Protein AF-A0AAV6GR29-F1 (afdb_monomer_lite)

pLDDT: mean 87.15, std 10.13, range [44.59, 98.06]

Radius of gyration: 22.15 Å; chains: 1; bounding box: 58×31×65 Å

Sequence (254 aa):
MHVLSCRLADCELTSTGCQTLALVLQSDNSHLKNLDLSNNDLTDSGVKELCAALGHRSCKLELLRLSGCLISQRGCDFIVSALTSNPDSLLTELDLSYTHPGDAGLQMLSTIPCGQMKVNAENSSESMLKRGLKKYACELTLDPDTAHIRLLLSEGNKKVMWESEKQSYPDHPDRFDVWPQVLSRQPLTGRCYWECISRVGVYLDREAGSLSFYRVSSDTLTHLHTFYTTLTDEHLYAGVGLWPGCTVSLCQIT

InterPro domains:
  IPR001611 Leucine-rich repeat [PF13516] (29-51)
  IPR001611 Leucine-rich repeat [PF13516] (91-110)
  IPR001611 Leucine-rich repeat [PS51450] (31-51)
  IPR003879 Butyrophylin-like, SPRY domain [PR01407] (136-153)
  IPR003879 Butyrophylin-like, SPRY domain [PR01407] (153-170)
  IPR006574 SPRY-associated [PF13765] (140-187)
  IPR006574 SPRY-associated [SM00589] (137-189)
  IPR013320 Concanavalin A-like lectin/glucanase domain superfamily [SSF49899] (131-253)
  IPR032675 Leucine-rich repeat domain superfamily [G3DSA:3.80.10.10] (2-118)
  IPR043136 B30.2/SPRY domain superfamily [G3DSA:2.60.120.920] (119-196)
  IPR043136 B30.2/SPRY domain superfamily [G3DSA:2.60.120.920] (197-253)
  IPR051261 NOD-like receptor [PTHR24106] (8-224)

Foldseek 3Di:
DQAQEDECAPVQDELVNLLVVLVLQQDLPHNHAEYHHELHQCELSSLLSNLNNLLHQSRNHQYYEHALNQYELNSLVSNLVSLVNHVVGNHQEYEHANYHNDPNSVVSNVPRPHPNRHYHHHPPQLLSNLVSLLVQEDDWAWDLLAFEQQWDADPRRQKIWGHPDGHDGDHHPNYDHPFGKIWTPDFDDAWHWWAKPQQKIWIDHQVQQKIWIWRHDPRGTHTDDMDHDNPPDPTHIDMDGDDHGDMIGIDDRD

Structure (mmCIF, N/CA/C/O backbone):
data_AF-A0AAV6GR29-F1
#
_entry.id   AF-A0AAV6GR29-F1
#
loop_
_atom_site.group_PDB
_atom_site.id
_atom_site.type_symbol
_atom_site.label_atom_id
_atom_site.label_alt_id
_atom_site.label_comp_id
_atom_site.label_asym_id
_atom_site.label_entity_id
_atom_site.label_seq_id
_atom_site.pdbx_PDB_ins_code
_atom_site.Cartn_x
_atom_site.Cartn_y
_atom_site.Cartn_z
_atom_site.occupancy
_atom_site.B_iso_or_equiv
_atom_site.auth_seq_id
_atom_site.auth_comp_id
_atom_site.auth_asym_id
_atom_site.auth_atom_id
_atom_site.pdbx_PDB_model_num
ATOM 1 N N . MET A 1 1 ? -30.448 -12.991 19.422 1.00 44.59 1 MET A N 1
ATOM 2 C CA . MET A 1 1 ? -29.037 -13.417 19.299 1.00 44.59 1 MET A CA 1
ATOM 3 C C . MET A 1 1 ? -28.191 -12.178 19.548 1.00 44.59 1 MET A C 1
ATOM 5 O O . MET A 1 1 ? -28.244 -11.270 18.734 1.00 44.59 1 MET A O 1
ATOM 9 N N . HIS A 1 2 ? -27.535 -12.065 20.705 1.00 58.91 2 HIS A N 1
ATOM 10 C CA . HIS A 1 2 ? -26.671 -10.915 20.998 1.00 58.91 2 HIS A CA 1
ATOM 11 C C . HIS A 1 2 ? -25.285 -11.215 20.426 1.00 58.91 2 HIS A C 1
ATOM 13 O O . HIS A 1 2 ? -24.612 -12.132 20.893 1.00 58.91 2 HIS A O 1
ATOM 19 N N . VAL A 1 3 ? -24.886 -10.495 19.379 1.00 62.72 3 VAL A N 1
ATOM 20 C CA . VAL A 1 3 ? -23.546 -10.629 18.801 1.00 62.72 3 VAL A CA 1
ATOM 21 C C . VAL A 1 3 ? -22.584 -9.838 19.680 1.00 62.72 3 VAL A C 1
ATOM 23 O O . VAL A 1 3 ? -22.579 -8.613 19.657 1.00 62.72 3 VAL A O 1
ATOM 26 N N . LEU A 1 4 ? -21.794 -10.548 20.483 1.00 87.44 4 LEU A N 1
ATOM 27 C CA . LEU A 1 4 ? -20.754 -9.943 21.321 1.00 87.44 4 LEU A CA 1
ATOM 28 C C . LEU A 1 4 ? -19.453 -9.721 20.545 1.00 87.44 4 LEU A C 1
ATOM 30 O O . LEU A 1 4 ? -18.609 -8.931 20.961 1.00 87.44 4 LEU A O 1
ATOM 34 N N . SER A 1 5 ? -19.264 -10.429 19.432 1.00 92.88 5 SER A N 1
ATOM 35 C CA . SER A 1 5 ? -18.047 -10.373 18.626 1.00 92.88 5 SER A CA 1
ATOM 36 C C . SER A 1 5 ? -18.377 -10.420 17.142 1.00 92.88 5 SER A C 1
ATOM 38 O O . SER A 1 5 ? -19.140 -11.279 16.707 1.00 92.88 5 SER A O 1
ATOM 40 N N . CYS A 1 6 ? -17.793 -9.509 16.374 1.00 93.81 6 CYS A N 1
ATOM 41 C CA . CYS A 1 6 ? -17.953 -9.411 14.931 1.00 93.81 6 CYS A CA 1
ATOM 42 C C . CYS A 1 6 ? -16.566 -9.407 14.290 1.00 93.81 6 CYS A C 1
ATOM 44 O O . CYS A 1 6 ? -15.689 -8.648 14.703 1.00 93.81 6 CYS A O 1
ATOM 46 N N . ARG A 1 7 ? -16.365 -10.274 13.297 1.00 93.88 7 ARG A N 1
ATOM 47 C CA . ARG A 1 7 ? -15.126 -10.349 12.528 1.00 93.88 7 ARG A CA 1
ATOM 48 C C . ARG A 1 7 ? -15.441 -10.050 11.076 1.00 93.88 7 ARG A C 1
ATOM 50 O O . ARG A 1 7 ? -16.145 -10.822 10.434 1.00 93.88 7 ARG A O 1
ATOM 57 N N . LEU A 1 8 ? -14.909 -8.934 10.604 1.00 92.06 8 LEU A N 1
ATOM 58 C CA . LEU A 1 8 ? -14.990 -8.460 9.229 1.00 92.06 8 LEU A CA 1
ATOM 59 C C . LEU A 1 8 ? -13.582 -8.285 8.652 1.00 92.06 8 LEU A C 1
ATOM 61 O O . LEU A 1 8 ? -13.364 -7.430 7.802 1.00 92.06 8 LEU A O 1
ATOM 65 N N . ALA A 1 9 ? -12.608 -9.051 9.150 1.00 87.06 9 ALA A N 1
ATOM 66 C CA . ALA A 1 9 ? -11.257 -9.040 8.614 1.00 87.06 9 ALA A CA 1
ATOM 67 C C . ALA A 1 9 ? -11.258 -9.499 7.148 1.00 87.06 9 ALA A C 1
ATOM 69 O O . ALA A 1 9 ? -12.023 -10.400 6.796 1.00 87.06 9 ALA A O 1
ATOM 70 N N . ASP A 1 10 ? -10.415 -8.879 6.320 1.00 83.12 10 ASP A N 1
ATOM 71 C CA . ASP A 1 10 ? -10.272 -9.214 4.895 1.00 83.12 10 ASP A CA 1
ATOM 72 C C . ASP A 1 10 ? -11.611 -9.153 4.110 1.00 83.12 10 ASP A C 1
ATOM 74 O O . ASP A 1 10 ? -11.867 -9.972 3.231 1.00 83.12 10 ASP A O 1
ATOM 78 N N . CYS A 1 11 ? -12.494 -8.201 4.443 1.00 86.19 11 CYS A N 1
ATOM 79 C CA . CYS A 1 11 ? -13.831 -8.059 3.838 1.00 86.19 11 CYS A CA 1
ATOM 80 C C . CYS A 1 11 ? -13.955 -6.879 2.857 1.00 86.19 11 CYS A C 1
ATOM 82 O O . CYS A 1 11 ? -15.074 -6.503 2.512 1.00 86.19 11 CYS A O 1
ATOM 84 N N . GLU A 1 12 ? -12.836 -6.271 2.445 1.00 82.81 12 GLU A N 1
ATOM 85 C CA . GLU A 1 12 ? -12.801 -5.101 1.549 1.00 82.81 12 GLU A CA 1
ATOM 86 C C . GLU A 1 12 ? -13.716 -3.949 2.020 1.00 82.81 12 GLU A C 1
ATOM 88 O O . GLU A 1 12 ? -14.390 -3.280 1.235 1.00 82.81 12 GLU A O 1
ATOM 93 N N . LEU A 1 13 ? -13.762 -3.716 3.338 1.00 86.75 13 LEU A N 1
ATOM 94 C CA . LEU A 1 13 ? -14.579 -2.658 3.928 1.00 86.75 13 LEU A CA 1
ATOM 95 C C . LEU A 1 13 ? -14.187 -1.283 3.385 1.00 86.75 13 LEU A C 1
ATOM 97 O O . LEU A 1 13 ? -13.033 -0.862 3.455 1.00 86.75 13 LEU A O 1
ATOM 101 N N . THR A 1 14 ? -15.196 -0.556 2.915 1.00 83.25 14 THR A N 1
ATOM 102 C CA . THR A 1 14 ? -15.075 0.834 2.475 1.00 83.25 14 THR A CA 1
ATOM 103 C C . THR A 1 14 ? -15.334 1.805 3.629 1.00 83.25 14 THR A C 1
ATOM 105 O O . THR A 1 14 ? -15.861 1.429 4.682 1.00 83.25 14 THR A O 1
ATOM 108 N N . SER A 1 15 ? -15.051 3.092 3.416 1.00 81.31 15 SER A N 1
ATOM 109 C CA . SER A 1 15 ? -15.393 4.158 4.369 1.00 81.31 15 SER A CA 1
ATOM 110 C C . SER A 1 15 ? -16.895 4.208 4.696 1.00 81.31 15 SER A C 1
ATOM 112 O O . SER A 1 15 ? -17.265 4.411 5.850 1.00 81.31 15 SER A O 1
ATOM 114 N N . THR A 1 16 ? -17.777 3.923 3.731 1.00 87.88 16 THR A N 1
ATOM 115 C CA . THR A 1 16 ? -19.229 3.789 3.964 1.00 87.88 16 THR A CA 1
ATOM 116 C C . THR A 1 16 ? -19.560 2.607 4.882 1.00 87.88 16 THR A C 1
ATOM 118 O O . THR A 1 16 ? -20.455 2.697 5.728 1.00 87.88 16 THR A O 1
ATOM 121 N N . GLY A 1 17 ? -18.814 1.505 4.759 1.00 92.56 17 GLY A N 1
ATOM 122 C CA . GLY A 1 17 ? -18.888 0.379 5.688 1.00 92.56 17 GLY A CA 1
ATOM 123 C C . GLY A 1 17 ? -18.513 0.798 7.112 1.00 92.56 17 GLY A C 1
ATOM 124 O O . GLY A 1 17 ? -19.265 0.528 8.047 1.00 92.56 17 GLY A O 1
ATOM 125 N N . CYS A 1 18 ? -17.412 1.538 7.275 1.00 94.31 18 CYS A N 1
ATOM 126 C CA . CYS A 1 18 ? -17.003 2.107 8.565 1.00 94.31 18 CYS A CA 1
ATOM 127 C C . CYS A 1 18 ? -18.048 3.052 9.159 1.00 94.31 18 CYS A C 1
ATOM 129 O O . CYS A 1 18 ? -18.342 2.951 10.347 1.00 94.31 18 CYS A O 1
ATOM 131 N N . GLN A 1 19 ? -18.652 3.919 8.346 1.00 94.69 19 GLN A N 1
ATOM 132 C CA . GLN A 1 19 ? -19.723 4.810 8.788 1.00 94.69 19 GLN A CA 1
ATOM 133 C C . GLN A 1 19 ? -20.938 4.019 9.295 1.00 94.69 19 GLN A C 1
ATOM 135 O O . GLN A 1 19 ? -21.492 4.316 10.353 1.00 94.69 19 GLN A O 1
ATOM 140 N N . THR A 1 20 ? -21.325 2.961 8.578 1.00 95.06 20 THR A N 1
ATOM 141 C CA . THR A 1 20 ? -22.428 2.080 8.989 1.00 95.06 20 THR A CA 1
ATOM 142 C C . THR A 1 20 ? -22.105 1.372 10.306 1.00 95.06 20 THR A C 1
ATOM 144 O O . THR A 1 20 ? -22.936 1.341 11.214 1.00 95.06 20 THR A O 1
ATOM 147 N N . LEU A 1 21 ? -20.883 0.850 10.450 1.00 95.25 21 LEU A N 1
ATOM 148 C CA . LEU A 1 21 ? -20.412 0.250 11.699 1.00 95.25 21 LEU A CA 1
ATOM 149 C C . LEU A 1 21 ? -20.414 1.263 12.846 1.00 95.25 21 LEU A C 1
ATOM 151 O O . LEU A 1 21 ? -20.853 0.929 13.942 1.00 95.25 21 LEU A O 1
ATOM 155 N N . ALA A 1 22 ? -19.995 2.504 12.600 1.00 95.81 22 ALA A N 1
ATOM 156 C CA . ALA A 1 22 ? -20.010 3.560 13.603 1.00 95.81 22 ALA A CA 1
ATOM 157 C C . ALA A 1 22 ? -21.434 3.834 14.119 1.00 95.81 22 ALA A C 1
ATOM 159 O O . ALA A 1 22 ? -21.637 3.920 15.329 1.00 95.81 22 ALA A O 1
ATOM 160 N N . LEU A 1 23 ? -22.434 3.882 13.231 1.00 94.94 23 LEU A N 1
ATOM 161 C CA . LEU A 1 23 ? -23.844 4.020 13.621 1.00 94.94 23 LEU A CA 1
ATOM 162 C C . LEU A 1 23 ? -24.331 2.834 14.464 1.00 94.94 23 LEU A C 1
ATOM 164 O O . LEU A 1 23 ? -25.044 3.023 15.449 1.00 94.94 23 LEU A O 1
ATOM 168 N N . VAL A 1 24 ? -23.924 1.610 14.112 1.00 93.75 24 VAL A N 1
ATOM 169 C CA . VAL A 1 24 ? -24.240 0.413 14.907 1.00 93.75 24 VAL A CA 1
ATOM 170 C C . VAL A 1 24 ? -23.615 0.510 16.296 1.00 93.75 24 VAL A C 1
ATOM 172 O O . VAL A 1 24 ? -24.294 0.250 17.282 1.00 93.75 24 VAL A O 1
ATOM 175 N N . LEU A 1 25 ? -22.349 0.912 16.396 1.00 93.81 25 LEU A N 1
ATOM 176 C CA . LEU A 1 25 ? -21.629 1.044 17.665 1.00 93.81 25 LEU A CA 1
ATOM 177 C C . LEU A 1 25 ? -22.197 2.140 18.575 1.00 93.81 25 LEU A C 1
ATOM 179 O O . LEU A 1 25 ? -22.118 2.010 19.793 1.00 93.81 25 LEU A O 1
ATOM 183 N N . GLN A 1 26 ? -22.790 3.186 17.997 1.00 93.75 26 GLN A N 1
ATOM 184 C CA . GLN A 1 26 ? -23.453 4.261 18.739 1.00 93.75 26 GLN A CA 1
ATOM 185 C C . GLN A 1 26 ? -24.870 3.895 19.206 1.00 93.75 26 GLN A C 1
ATOM 187 O O . GLN A 1 26 ? -25.429 4.582 20.061 1.00 93.75 26 GLN A O 1
ATOM 192 N N . SER A 1 27 ? -25.465 2.828 18.674 1.00 91.06 27 SER A N 1
ATOM 193 C CA . SER A 1 27 ? -26.815 2.405 19.044 1.00 91.06 27 SER A CA 1
ATOM 194 C C . SER A 1 27 ? -26.855 1.796 20.446 1.00 91.06 27 SER A C 1
ATOM 196 O O . SER A 1 27 ? -26.104 0.870 20.753 1.00 91.06 27 SER A O 1
ATOM 198 N N . ASP A 1 28 ? -27.810 2.221 21.275 1.00 87.19 28 ASP A N 1
ATOM 199 C CA . ASP A 1 28 ? -28.007 1.673 22.627 1.00 87.19 28 ASP A CA 1
ATOM 200 C C . ASP A 1 28 ? -28.318 0.168 22.628 1.00 87.19 28 ASP A C 1
ATOM 202 O O . ASP A 1 28 ? -27.990 -0.543 23.585 1.00 87.19 28 ASP A O 1
ATOM 206 N N . ASN A 1 29 ? -28.892 -0.329 21.526 1.00 87.06 29 ASN A N 1
ATOM 207 C CA . ASN A 1 29 ? -29.201 -1.744 21.304 1.00 87.06 29 ASN A CA 1
ATOM 208 C C . ASN A 1 29 ? -27.979 -2.571 20.887 1.00 87.06 29 ASN A C 1
ATOM 210 O O . ASN A 1 29 ? -28.068 -3.796 20.771 1.00 87.06 29 ASN A O 1
ATOM 214 N N . SER A 1 30 ? -26.839 -1.930 20.631 1.00 88.38 30 SER A N 1
ATOM 215 C CA . SER A 1 30 ? -25.607 -2.648 20.356 1.00 88.38 30 SER A CA 1
ATOM 216 C C . SER A 1 30 ? -25.086 -3.297 21.628 1.00 88.38 30 SER A C 1
ATOM 218 O O . SER A 1 30 ? -25.019 -2.688 22.700 1.00 88.38 30 SER A O 1
ATOM 220 N N . HIS A 1 31 ? -24.711 -4.562 21.496 1.00 89.56 31 HIS A N 1
ATOM 221 C CA . HIS A 1 31 ? -24.032 -5.337 22.531 1.00 89.56 31 HIS A CA 1
ATOM 222 C C . HIS A 1 31 ? -22.648 -5.784 22.059 1.00 89.56 31 HIS A C 1
ATOM 224 O O . HIS A 1 31 ? -22.057 -6.687 22.649 1.00 89.56 31 HIS A O 1
ATOM 230 N N . LEU A 1 32 ? -22.160 -5.192 20.967 1.00 94.00 32 LEU A N 1
ATOM 231 C CA . LEU A 1 32 ? -20.900 -5.575 20.366 1.00 94.00 32 LEU A CA 1
ATOM 232 C C . LEU A 1 32 ? -19.746 -5.133 21.267 1.00 94.00 32 LEU A C 1
ATOM 234 O O . LEU A 1 32 ? -19.598 -3.947 21.549 1.00 94.00 32 LEU A O 1
ATOM 238 N N . LYS A 1 33 ? -18.944 -6.106 21.701 1.00 95.31 33 LYS A N 1
ATOM 239 C CA . LYS A 1 33 ? -17.780 -5.896 22.567 1.00 95.31 33 LYS A CA 1
ATOM 240 C C . LYS A 1 33 ? -16.468 -6.037 21.809 1.00 95.31 33 LYS A C 1
ATOM 242 O O . LYS A 1 33 ? -15.537 -5.289 22.066 1.00 95.31 33 LYS A O 1
ATOM 247 N N . ASN A 1 34 ? -16.410 -6.959 20.851 1.00 96.50 34 ASN A N 1
ATOM 248 C CA . ASN A 1 34 ? -15.193 -7.240 20.095 1.00 96.50 34 ASN A CA 1
ATOM 249 C C . ASN A 1 34 ? -15.439 -7.012 18.606 1.00 96.50 34 ASN A C 1
ATOM 251 O O . ASN A 1 34 ? -16.339 -7.626 18.028 1.00 96.50 34 ASN A O 1
ATOM 255 N N . LEU A 1 35 ? -14.619 -6.177 17.980 1.00 96.50 35 LEU A N 1
ATOM 256 C CA . LEU A 1 35 ? -14.678 -5.922 16.548 1.00 96.50 35 LEU A CA 1
ATOM 257 C C . LEU A 1 35 ? -13.296 -6.128 15.926 1.00 96.50 35 LEU A C 1
ATOM 259 O O . LEU A 1 35 ? -12.331 -5.461 16.290 1.00 96.50 35 LEU A O 1
ATOM 263 N N . ASP A 1 36 ? -13.208 -7.063 14.986 1.00 95.25 36 ASP A N 1
ATOM 264 C CA . ASP A 1 36 ? -11.998 -7.309 14.202 1.00 95.25 36 ASP A CA 1
ATOM 265 C C . ASP A 1 36 ? -12.220 -6.841 12.762 1.00 95.25 36 ASP A C 1
ATOM 267 O O . ASP A 1 36 ? -13.003 -7.449 12.030 1.00 95.25 36 ASP A O 1
ATOM 271 N N . LEU A 1 37 ? -11.547 -5.752 12.383 1.00 94.56 37 LEU A N 1
ATOM 272 C CA . LEU A 1 37 ? -11.564 -5.158 11.044 1.00 94.56 37 LEU A CA 1
ATOM 273 C C . LEU A 1 37 ? -10.210 -5.293 10.343 1.00 94.56 37 LEU A C 1
ATOM 275 O O . LEU A 1 37 ? -9.941 -4.551 9.399 1.00 94.56 37 LEU A O 1
ATOM 279 N N . SER A 1 38 ? -9.348 -6.197 10.803 1.00 89.81 38 SER A N 1
ATOM 280 C CA . SER A 1 38 ? -7.976 -6.302 10.305 1.00 89.81 38 SER A CA 1
ATOM 281 C C . SER A 1 38 ? -7.919 -6.529 8.787 1.00 89.81 38 SER A C 1
ATOM 283 O O . SER A 1 38 ? -8.821 -7.122 8.197 1.00 89.81 38 SER A O 1
ATOM 285 N N . ASN A 1 39 ? -6.846 -6.066 8.150 1.00 83.50 39 ASN A N 1
ATOM 286 C CA . ASN A 1 39 ? -6.562 -6.186 6.716 1.00 83.50 39 ASN A CA 1
ATOM 287 C C . ASN A 1 39 ? -7.586 -5.529 5.773 1.00 83.50 39 ASN A C 1
ATOM 289 O O . ASN A 1 39 ? -7.545 -5.759 4.560 1.00 83.50 39 ASN A O 1
ATOM 293 N N . ASN A 1 40 ? -8.479 -4.683 6.287 1.00 86.06 40 ASN A N 1
ATOM 294 C CA . ASN A 1 40 ? -9.312 -3.835 5.441 1.00 86.06 40 ASN A CA 1
ATOM 295 C C . ASN A 1 40 ? -8.612 -2.510 5.170 1.00 86.06 40 ASN A C 1
ATOM 297 O O . ASN A 1 40 ? -7.958 -1.956 6.044 1.00 86.06 40 ASN A O 1
ATOM 301 N N . ASP A 1 41 ? -8.803 -1.947 3.985 1.00 81.94 41 ASP A N 1
ATOM 302 C CA . ASP A 1 41 ? -8.154 -0.694 3.599 1.00 81.94 41 ASP A CA 1
ATOM 303 C C . ASP A 1 41 ? -8.869 0.540 4.111 1.00 81.94 41 ASP A C 1
ATOM 305 O O . ASP A 1 41 ? -9.254 1.435 3.356 1.00 81.94 41 ASP A O 1
ATOM 309 N N . LEU A 1 42 ? -9.050 0.575 5.425 1.00 88.62 42 LEU A N 1
ATOM 310 C CA . LEU A 1 42 ? -9.802 1.631 6.069 1.00 88.62 42 LEU A CA 1
ATOM 311 C C . LEU A 1 42 ? -9.100 2.971 5.879 1.00 88.62 42 LEU A C 1
ATOM 313 O O . LEU A 1 42 ? -9.780 3.969 5.647 1.00 88.62 42 LEU A O 1
ATOM 317 N N . THR A 1 43 ? -7.761 2.994 5.922 1.00 87.06 43 THR A N 1
ATOM 318 C CA . THR A 1 43 ? -6.935 4.213 5.953 1.00 87.06 43 THR A CA 1
ATOM 319 C C . THR A 1 43 ? -7.351 5.164 7.076 1.00 87.06 43 THR A C 1
ATOM 321 O O . THR A 1 43 ? -8.221 4.864 7.896 1.00 87.06 43 THR A O 1
ATOM 324 N N . ASP A 1 44 ? -6.777 6.364 7.102 1.00 89.94 44 ASP A N 1
ATOM 325 C CA . ASP A 1 44 ? -7.195 7.396 8.050 1.00 89.94 44 ASP A CA 1
ATOM 326 C C . ASP A 1 44 ? -8.672 7.791 7.874 1.00 89.94 44 ASP A C 1
ATOM 328 O O . ASP A 1 44 ? -9.309 8.218 8.835 1.00 89.94 44 ASP A O 1
ATOM 332 N N . SER A 1 45 ? -9.239 7.641 6.668 1.00 90.38 45 SER A N 1
ATOM 333 C CA . SER A 1 45 ? -10.631 8.014 6.386 1.00 90.38 45 SER A CA 1
ATOM 334 C C . SER A 1 45 ? -11.643 7.083 7.066 1.00 90.38 45 SER A C 1
ATOM 336 O O . SER A 1 45 ? -12.516 7.556 7.787 1.00 90.38 45 SER A O 1
ATOM 338 N N . GLY A 1 46 ? -11.502 5.766 6.917 1.00 93.06 46 GLY A N 1
ATOM 339 C CA . GLY A 1 46 ? -12.345 4.779 7.592 1.00 93.06 46 GLY A CA 1
ATOM 340 C C . GLY A 1 46 ? -12.150 4.791 9.108 1.00 93.06 46 GLY A C 1
ATOM 341 O O . GLY A 1 46 ? -13.124 4.684 9.853 1.00 93.06 46 GLY A O 1
ATOM 342 N N . VAL A 1 47 ? -10.916 5.011 9.581 1.00 94.12 47 VAL A N 1
ATOM 343 C CA . VAL A 1 47 ? -10.639 5.196 11.015 1.00 94.12 47 VAL A CA 1
ATOM 344 C C . VAL A 1 47 ? -11.358 6.423 11.559 1.00 94.12 47 VAL A C 1
ATOM 346 O O . VAL A 1 47 ? -11.983 6.335 12.612 1.00 94.12 47 VAL A O 1
ATOM 349 N N . LYS A 1 48 ? -11.342 7.548 10.835 1.00 95.31 48 LYS A N 1
ATOM 350 C CA . LYS A 1 48 ? -12.062 8.763 11.231 1.00 95.31 48 LYS A CA 1
ATOM 351 C C . LYS A 1 48 ? -13.560 8.505 11.427 1.00 95.31 48 LYS A C 1
ATOM 353 O O . LYS A 1 48 ? -14.121 8.974 12.416 1.00 95.31 48 LYS A O 1
ATOM 358 N N . GLU A 1 49 ? -14.191 7.745 10.531 1.00 96.06 49 GLU A N 1
ATOM 359 C CA . GLU A 1 49 ? -15.605 7.366 10.670 1.00 96.06 49 GLU A CA 1
ATOM 360 C C . GLU A 1 49 ? -15.842 6.506 11.924 1.00 96.06 49 GLU A C 1
ATOM 362 O O . GLU A 1 49 ? -16.764 6.769 12.695 1.00 96.06 49 GLU A O 1
ATOM 367 N N . LEU A 1 50 ? -14.976 5.521 12.194 1.00 95.94 50 LEU A N 1
ATOM 368 C CA . LEU A 1 50 ? -15.063 4.690 13.404 1.00 95.94 50 LEU A CA 1
ATOM 369 C C . LEU A 1 50 ? -14.832 5.497 14.691 1.00 95.94 50 LEU A C 1
ATOM 371 O O . LEU A 1 50 ? -15.489 5.251 15.705 1.00 95.94 50 LEU A O 1
ATOM 375 N N . CYS A 1 51 ? -13.940 6.487 14.657 1.00 95.19 51 CYS A N 1
ATOM 376 C CA . CYS A 1 51 ? -13.643 7.358 15.790 1.00 95.19 51 CYS A CA 1
ATOM 377 C C . CYS A 1 51 ? -14.859 8.168 16.257 1.00 95.19 51 CYS A C 1
ATOM 379 O O . CYS A 1 51 ? -14.969 8.448 17.452 1.00 95.19 51 CYS A O 1
ATOM 381 N N . ALA A 1 52 ? -15.813 8.466 15.366 1.00 93.00 52 ALA A N 1
ATOM 382 C CA . ALA A 1 52 ? -17.082 9.080 15.755 1.00 93.00 52 ALA A CA 1
ATOM 383 C C . ALA A 1 52 ? -17.862 8.209 16.758 1.00 93.00 52 ALA A C 1
ATOM 385 O O . ALA A 1 52 ? -18.520 8.737 17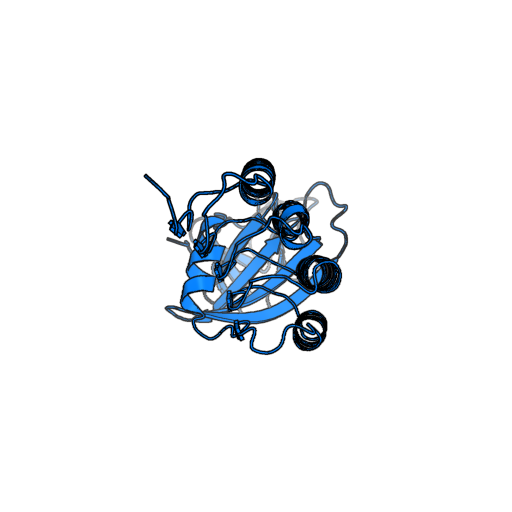.651 1.00 93.00 52 ALA A O 1
ATOM 386 N N . ALA A 1 53 ? -17.755 6.879 16.650 1.00 94.44 53 ALA A N 1
ATOM 387 C CA . ALA A 1 53 ? -18.338 5.960 17.619 1.00 94.44 53 ALA A CA 1
ATOM 388 C C . ALA A 1 53 ? -17.469 5.779 18.868 1.00 94.44 53 ALA A C 1
ATOM 390 O O . ALA A 1 53 ? -18.008 5.772 19.968 1.00 94.44 53 ALA A O 1
ATOM 391 N N . LEU A 1 54 ? -16.143 5.668 18.732 1.00 93.50 54 LEU A N 1
ATOM 392 C CA . LEU A 1 54 ? -15.241 5.502 19.886 1.00 93.50 54 LEU A CA 1
ATOM 393 C C . LEU A 1 54 ? -15.325 6.673 20.877 1.00 93.50 54 LEU A C 1
ATOM 395 O O . LEU A 1 54 ? -15.257 6.461 22.087 1.00 93.50 54 LEU A O 1
ATOM 399 N N . GLY A 1 55 ? -15.533 7.891 20.371 1.00 92.56 55 GLY A N 1
ATOM 400 C CA . GLY A 1 55 ? -15.757 9.086 21.187 1.00 92.56 55 GLY A CA 1
ATOM 401 C C . GLY A 1 55 ? -17.151 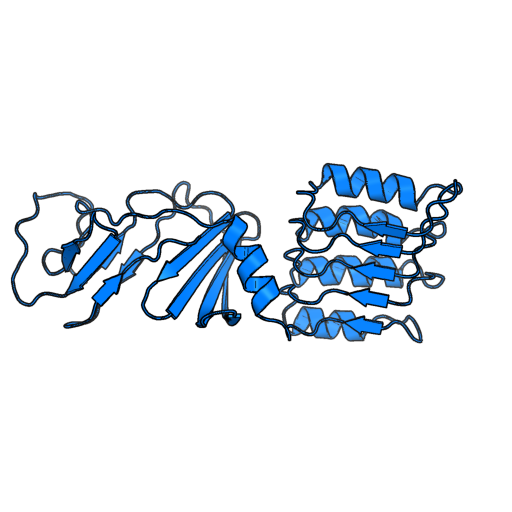9.177 21.822 1.00 92.56 55 GLY A C 1
ATOM 402 O O . GLY A 1 55 ? -17.421 10.120 22.564 1.00 92.56 55 GLY A O 1
ATOM 403 N N . HIS A 1 56 ? -18.053 8.232 21.544 1.00 92.75 56 HIS A N 1
ATOM 404 C CA . HIS A 1 56 ? -19.433 8.265 22.016 1.00 92.75 56 HIS A CA 1
ATOM 405 C C . HIS A 1 56 ? -19.635 7.394 23.266 1.00 92.75 56 HIS A C 1
ATOM 407 O O . HIS A 1 56 ? -19.187 6.249 23.328 1.00 92.75 56 HIS A O 1
ATOM 413 N N . ARG A 1 57 ? -20.393 7.897 24.251 1.00 89.94 57 ARG A N 1
ATOM 414 C CA . ARG A 1 57 ? -20.622 7.222 25.550 1.00 89.94 57 ARG A CA 1
ATOM 415 C C . ARG A 1 57 ? -21.365 5.884 25.454 1.00 89.94 57 ARG A C 1
ATOM 417 O O . ARG A 1 57 ? -21.278 5.077 26.371 1.00 89.94 57 ARG A O 1
ATOM 424 N N . SER A 1 58 ? -22.120 5.659 24.379 1.00 89.50 58 SER A N 1
ATOM 425 C CA . SER A 1 58 ? -22.843 4.398 24.152 1.00 89.50 58 SER A CA 1
ATOM 426 C C . SER A 1 58 ? -21.974 3.301 23.533 1.00 89.50 58 SER A C 1
ATOM 428 O O . SER A 1 58 ? -22.439 2.167 23.421 1.00 89.50 58 SER A O 1
ATOM 430 N N . CYS A 1 59 ? -20.729 3.603 23.145 1.00 93.25 59 CYS A N 1
ATOM 431 C CA . CYS A 1 59 ? -19.822 2.609 22.593 1.00 93.25 59 CYS A CA 1
ATOM 432 C C . CYS A 1 59 ? -19.407 1.610 23.677 1.00 93.25 59 CYS A C 1
ATOM 434 O O . CYS A 1 59 ? -18.806 1.974 24.686 1.00 93.25 59 CYS A O 1
ATOM 436 N N . LYS A 1 60 ? -19.726 0.334 23.450 1.00 93.50 60 LYS A N 1
ATOM 437 C CA . LYS A 1 60 ? -19.468 -0.765 24.397 1.00 93.50 60 LYS A CA 1
ATOM 438 C C . LYS A 1 60 ? -18.306 -1.662 23.971 1.00 93.50 60 LYS A C 1
ATOM 440 O O . LYS A 1 60 ? -18.183 -2.773 24.484 1.00 93.50 60 LYS A O 1
ATOM 445 N N . LEU A 1 61 ? -17.497 -1.214 23.008 1.00 94.56 61 LEU A N 1
ATOM 446 C CA . LEU A 1 61 ? -16.348 -1.985 22.550 1.00 94.56 61 LEU A CA 1
ATOM 447 C C . LEU A 1 61 ? -15.316 -2.105 23.665 1.00 94.56 61 LEU A C 1
ATOM 449 O O . LEU A 1 61 ? -14.881 -1.111 24.233 1.00 94.56 61 LEU A O 1
ATOM 453 N N . GLU A 1 62 ? -14.912 -3.341 23.913 1.00 94.56 62 GLU A N 1
ATOM 454 C CA . GLU A 1 62 ? -13.825 -3.733 24.801 1.00 94.56 62 GLU A CA 1
ATOM 455 C C . GLU A 1 62 ? -12.560 -4.069 23.997 1.00 94.56 62 GLU A C 1
ATOM 457 O O . GLU A 1 62 ? -11.452 -3.882 24.501 1.00 94.56 62 GLU A O 1
ATOM 462 N N . LEU A 1 63 ? -12.713 -4.509 22.739 1.00 94.25 63 LEU A N 1
ATOM 463 C CA . LEU A 1 63 ? -11.619 -4.890 21.849 1.00 94.25 63 LEU A CA 1
ATOM 464 C C . LEU A 1 63 ? -11.858 -4.411 20.413 1.00 94.25 63 LEU A C 1
ATOM 466 O O . LEU A 1 63 ? -12.890 -4.721 19.809 1.00 94.25 63 LEU A O 1
ATOM 470 N N . LEU A 1 64 ? -10.863 -3.730 19.841 1.00 95.62 64 LEU A N 1
ATOM 471 C CA . LEU A 1 64 ? -10.848 -3.304 18.442 1.00 95.62 64 LEU A CA 1
ATOM 472 C C . LEU A 1 64 ? -9.537 -3.715 17.761 1.00 95.62 64 LEU A C 1
ATOM 474 O O . LEU A 1 64 ? -8.460 -3.323 18.206 1.00 95.62 64 LEU A O 1
ATOM 478 N N . ARG A 1 65 ? -9.622 -4.460 16.651 1.00 94.31 65 ARG A N 1
ATOM 479 C CA . ARG A 1 65 ? -8.464 -4.748 15.788 1.00 94.31 65 ARG A CA 1
ATOM 480 C C . ARG A 1 65 ? -8.566 -4.012 14.464 1.00 94.31 65 ARG A C 1
ATOM 482 O O . ARG A 1 65 ? -9.533 -4.190 13.727 1.00 94.31 65 ARG A O 1
ATOM 489 N N . LEU A 1 66 ? -7.544 -3.216 14.175 1.00 92.50 66 LEU A N 1
ATOM 490 C CA . LEU A 1 66 ? -7.324 -2.484 12.928 1.00 92.50 66 LEU A CA 1
ATOM 491 C C . LEU A 1 66 ? -5.958 -2.851 12.326 1.00 92.50 66 LEU A C 1
ATOM 493 O O . LEU A 1 66 ? -5.320 -2.045 11.643 1.00 92.50 66 LEU A O 1
ATOM 497 N N . SER A 1 67 ? -5.487 -4.061 12.630 1.00 87.56 67 SER A N 1
ATOM 498 C CA . SER A 1 67 ? -4.195 -4.550 12.176 1.00 87.56 67 SER A CA 1
ATOM 499 C C . SER A 1 67 ? -4.145 -4.547 10.647 1.00 87.56 67 SER A C 1
ATOM 501 O O . SER A 1 67 ? -5.094 -4.988 10.004 1.00 87.56 67 SER A O 1
ATOM 503 N N . GLY A 1 68 ? -3.083 -4.015 10.042 1.00 80.88 68 GLY A N 1
ATOM 504 C CA . GLY A 1 68 ? -2.957 -3.971 8.580 1.00 80.88 68 GLY A CA 1
ATOM 505 C C . GLY A 1 68 ? -3.928 -3.022 7.861 1.00 80.88 68 GLY A C 1
ATOM 506 O O . GLY A 1 68 ? -4.087 -3.140 6.648 1.00 80.88 68 GLY A O 1
ATOM 507 N N . CYS A 1 69 ? -4.568 -2.075 8.562 1.00 86.62 69 CYS A N 1
ATOM 508 C CA . CYS A 1 69 ? -5.561 -1.167 7.966 1.00 86.62 69 CYS A CA 1
ATOM 509 C C . CYS A 1 69 ? -4.996 0.126 7.345 1.00 86.62 69 CYS A C 1
ATOM 511 O O . CYS A 1 69 ? -5.741 1.087 7.142 1.00 86.62 69 CYS A O 1
ATOM 513 N N . LEU A 1 70 ? -3.687 0.167 7.055 1.00 79.44 70 LEU A N 1
ATOM 514 C CA . LEU A 1 70 ? -2.993 1.312 6.434 1.00 79.44 70 LEU A CA 1
ATOM 515 C C . LEU A 1 70 ? -3.185 2.645 7.186 1.00 79.44 70 LEU A C 1
ATOM 517 O O . LEU A 1 70 ? -3.390 3.697 6.586 1.00 79.44 70 LEU A O 1
ATOM 521 N N . ILE A 1 71 ? -3.134 2.594 8.516 1.00 84.75 71 ILE A N 1
ATOM 522 C CA . ILE A 1 71 ? -3.324 3.762 9.384 1.00 84.75 71 ILE A CA 1
ATOM 523 C C . ILE A 1 71 ? -2.008 4.540 9.471 1.00 84.75 71 ILE A C 1
ATOM 525 O O . ILE A 1 71 ? -0.966 3.948 9.767 1.00 84.75 71 ILE A O 1
ATOM 529 N N . SER A 1 72 ? -2.056 5.844 9.196 1.00 83.38 72 SER A N 1
ATOM 530 C CA . SER A 1 72 ? -0.904 6.743 9.290 1.00 83.38 72 SER A CA 1
ATOM 531 C C . SER A 1 72 ? -0.839 7.435 10.658 1.00 83.38 72 SER A C 1
ATOM 533 O O . SER A 1 72 ? -1.712 7.254 11.513 1.00 83.38 72 SER A O 1
ATOM 535 N N . GLN A 1 73 ? 0.157 8.305 10.856 1.00 85.38 73 GLN A N 1
ATOM 536 C CA . GLN A 1 73 ? 0.208 9.218 12.005 1.00 85.38 73 GLN A CA 1
ATOM 537 C C . GLN A 1 73 ? -1.114 9.982 12.208 1.00 85.38 73 GLN A C 1
ATOM 539 O O . GLN A 1 73 ? -1.558 10.171 13.340 1.00 85.38 73 GLN A O 1
ATOM 544 N N . ARG A 1 74 ? -1.762 10.417 11.121 1.00 87.75 74 ARG A N 1
ATOM 545 C CA . ARG A 1 74 ? -3.014 11.183 11.185 1.00 87.75 74 ARG A CA 1
ATOM 546 C C . ARG A 1 74 ? -4.181 10.329 11.678 1.00 87.75 74 ARG A C 1
ATOM 548 O O . ARG A 1 74 ? -5.020 10.818 12.429 1.00 87.75 74 ARG A O 1
ATOM 555 N N . GLY A 1 75 ? -4.231 9.056 11.297 1.00 91.00 75 GLY A N 1
ATOM 556 C CA . GLY A 1 75 ? -5.207 8.115 11.835 1.00 91.00 75 GLY A CA 1
ATOM 557 C C . GLY A 1 75 ? -5.029 7.891 13.339 1.00 91.00 75 GLY A C 1
ATOM 558 O O . GLY A 1 75 ? -6.018 7.847 14.069 1.00 91.00 75 GLY A O 1
ATOM 559 N N . CYS A 1 76 ? -3.785 7.839 13.829 1.00 90.88 76 CYS A N 1
ATOM 560 C CA . CYS A 1 76 ? -3.509 7.774 15.268 1.00 90.88 76 CYS A CA 1
ATOM 561 C C . CYS A 1 76 ? -4.008 9.010 16.023 1.00 90.88 76 CYS A C 1
ATOM 563 O O . CYS A 1 76 ? -4.597 8.856 17.090 1.00 90.88 76 CYS A O 1
ATOM 565 N N . ASP A 1 77 ? -3.840 10.211 15.464 1.00 92.19 77 ASP A N 1
ATOM 566 C CA . ASP A 1 77 ? -4.374 11.449 16.049 1.00 92.19 77 ASP A CA 1
ATOM 567 C C . ASP A 1 77 ? -5.904 11.385 16.221 1.00 92.19 77 ASP A C 1
ATOM 569 O O . ASP A 1 77 ? -6.430 11.677 17.298 1.00 92.19 77 ASP A O 1
ATOM 573 N N . PHE A 1 78 ? -6.632 10.880 15.214 1.00 95.12 78 PHE A N 1
ATOM 574 C CA . PHE A 1 78 ? -8.080 10.667 15.334 1.00 95.12 78 PHE A CA 1
ATOM 575 C C . PHE A 1 78 ? -8.445 9.695 16.460 1.00 95.12 78 PHE A C 1
ATOM 577 O O . PHE A 1 78 ? -9.409 9.941 17.187 1.00 95.12 78 PHE A O 1
ATOM 584 N N . ILE A 1 79 ? -7.705 8.593 16.610 1.00 93.81 79 ILE A N 1
ATOM 585 C CA . ILE A 1 79 ? -7.946 7.593 17.661 1.00 93.81 79 ILE A CA 1
ATOM 586 C C . ILE A 1 79 ? -7.715 8.204 19.046 1.00 93.81 79 ILE A C 1
ATOM 588 O O . ILE A 1 79 ? -8.574 8.098 19.922 1.00 93.81 79 ILE A O 1
ATOM 592 N N . VAL A 1 80 ? -6.576 8.871 19.241 1.00 92.12 80 VAL A N 1
ATOM 593 C CA . VAL A 1 80 ? -6.212 9.495 20.520 1.00 92.12 80 VAL A CA 1
ATOM 594 C C . VAL A 1 80 ? -7.227 10.574 20.898 1.00 92.12 80 VAL A C 1
ATOM 596 O O . VAL A 1 80 ? -7.687 10.611 22.040 1.00 92.12 80 VAL A O 1
ATOM 599 N N . SER A 1 81 ? -7.642 11.405 19.939 1.00 93.31 81 SER A N 1
ATOM 600 C CA . SER A 1 81 ? -8.659 12.441 20.144 1.00 93.31 81 SER A CA 1
ATOM 601 C C . SER A 1 81 ? -10.016 11.858 20.561 1.00 93.31 81 SER A C 1
ATOM 603 O O . SER A 1 81 ? -10.633 12.336 21.519 1.00 93.31 81 SER A O 1
ATOM 605 N N . ALA A 1 82 ? -10.462 10.786 19.896 1.00 94.19 82 ALA A N 1
ATOM 606 C CA . ALA A 1 82 ? -11.723 10.121 20.209 1.00 94.19 82 ALA A CA 1
ATOM 607 C C . ALA A 1 82 ? -11.720 9.520 21.621 1.00 94.19 82 ALA A C 1
ATOM 609 O O . ALA A 1 82 ? -12.646 9.758 22.394 1.00 94.19 82 ALA A O 1
ATOM 610 N N . LEU A 1 83 ? -10.657 8.801 21.985 1.00 91.75 83 LEU A N 1
ATOM 611 C CA . LEU A 1 83 ? -10.541 8.173 23.303 1.00 91.75 83 LEU A CA 1
ATOM 612 C C . LEU A 1 83 ? -10.356 9.200 24.426 1.00 91.75 83 LEU A C 1
ATOM 614 O O . LEU A 1 83 ? -10.909 9.032 25.506 1.00 91.75 83 LEU A O 1
ATOM 618 N N . THR A 1 84 ? -9.665 10.311 24.164 1.00 90.56 84 THR A N 1
ATOM 619 C CA . THR A 1 84 ? -9.555 11.420 25.130 1.00 90.56 84 THR A CA 1
ATOM 620 C C . THR A 1 84 ? -10.908 12.096 25.372 1.00 90.56 84 THR A C 1
ATOM 622 O O . THR A 1 84 ? -11.207 12.519 26.487 1.00 90.56 84 THR A O 1
ATOM 625 N N . SER A 1 85 ? -11.750 12.168 24.338 1.00 91.44 85 SER A N 1
ATOM 626 C CA . SER A 1 85 ? -13.103 12.735 24.425 1.00 91.44 85 SER A CA 1
ATOM 627 C C . SER A 1 85 ? -14.101 11.810 25.138 1.00 91.44 85 SER A C 1
ATOM 629 O O . SER A 1 85 ? -15.155 12.272 25.577 1.00 91.44 85 SER A O 1
ATOM 631 N N . ASN A 1 86 ? -13.767 10.524 25.288 1.00 90.69 86 ASN A N 1
ATOM 632 C CA . ASN A 1 86 ? -14.578 9.517 25.967 1.00 90.69 86 ASN A CA 1
ATOM 633 C C . ASN A 1 86 ? -13.791 8.839 27.106 1.00 90.69 86 ASN A C 1
ATOM 635 O O . ASN A 1 86 ? -13.350 7.697 26.961 1.00 90.69 86 ASN A O 1
ATOM 639 N N . PRO A 1 87 ? -13.627 9.513 28.260 1.00 87.12 87 PRO A N 1
ATOM 640 C CA . PRO A 1 87 ? -12.850 8.981 29.382 1.00 87.12 87 PRO A CA 1
ATOM 641 C C . PRO A 1 87 ? -13.460 7.716 30.006 1.00 87.12 87 PRO A C 1
ATOM 643 O O . PRO A 1 87 ? -12.753 6.971 30.676 1.00 87.12 87 PRO A O 1
ATOM 646 N N . ASP A 1 88 ? -14.751 7.466 29.766 1.00 88.62 88 ASP A N 1
ATOM 647 C CA . ASP A 1 88 ? -15.490 6.293 30.247 1.00 88.62 88 ASP A CA 1
ATOM 648 C C . ASP A 1 88 ? -15.498 5.141 29.221 1.00 88.62 88 ASP A C 1
ATOM 650 O O . ASP A 1 88 ? -16.295 4.207 29.335 1.00 88.62 88 ASP A O 1
ATOM 654 N N . SER A 1 89 ? -14.650 5.217 28.187 1.00 90.50 89 SER A N 1
ATOM 655 C CA . SER A 1 89 ? -14.519 4.170 27.174 1.00 90.50 89 SER A CA 1
ATOM 656 C C . SER A 1 89 ? -14.234 2.810 27.816 1.00 90.50 89 SER A C 1
ATOM 658 O O . SER A 1 89 ? -13.361 2.678 28.674 1.00 90.50 89 SER A O 1
ATOM 660 N N . LEU A 1 90 ? -14.949 1.780 27.356 1.00 91.88 90 LEU A N 1
ATOM 661 C CA . LEU A 1 90 ? -14.740 0.395 27.788 1.00 91.88 90 LEU A CA 1
ATOM 662 C C . LEU A 1 90 ? -13.599 -0.297 27.033 1.00 91.88 90 LEU A C 1
ATOM 664 O O . LEU A 1 90 ? -13.325 -1.466 27.298 1.00 91.88 90 LEU A O 1
ATOM 668 N N . LEU A 1 91 ? -12.946 0.393 26.093 1.00 91.69 91 LEU A N 1
ATOM 669 C CA . LEU A 1 91 ? -11.918 -0.197 25.246 1.00 91.69 91 LEU A CA 1
ATOM 670 C C . LEU A 1 91 ? -10.687 -0.568 26.080 1.00 91.69 91 LEU A C 1
ATOM 672 O O . LEU A 1 91 ? -10.019 0.285 26.660 1.00 91.69 91 LEU A O 1
ATOM 676 N N . THR A 1 92 ? -10.379 -1.862 26.114 1.00 91.00 92 THR A N 1
ATOM 677 C CA . THR A 1 92 ? -9.255 -2.435 26.868 1.00 91.00 92 THR A CA 1
ATOM 678 C C . THR A 1 92 ? -8.143 -2.961 25.968 1.00 91.00 92 THR A C 1
ATOM 680 O O . THR A 1 92 ? -7.000 -3.054 26.411 1.00 91.00 92 THR A O 1
ATOM 683 N N . GLU A 1 93 ? -8.436 -3.276 24.706 1.00 92.50 93 GLU A N 1
ATOM 684 C CA . GLU A 1 93 ? -7.448 -3.731 23.728 1.00 92.50 93 GLU A CA 1
ATOM 685 C C . GLU A 1 93 ? -7.661 -3.021 22.390 1.00 92.50 93 GLU A C 1
ATOM 687 O O . GLU A 1 93 ? -8.752 -3.048 21.814 1.00 92.50 93 GLU A O 1
ATOM 692 N N . LEU A 1 94 ? -6.594 -2.397 21.895 1.00 92.69 94 LEU A N 1
ATOM 693 C CA . LEU A 1 94 ? -6.535 -1.777 20.582 1.00 92.69 94 LEU A CA 1
ATOM 694 C C . LEU A 1 94 ? -5.334 -2.341 19.825 1.00 92.69 94 LEU A C 1
ATOM 696 O O . LEU A 1 94 ? -4.185 -2.116 20.202 1.00 92.69 94 LEU A O 1
ATOM 700 N N . ASP A 1 95 ? -5.600 -3.057 18.741 1.00 90.56 95 ASP A N 1
ATOM 701 C CA . ASP A 1 95 ? -4.559 -3.617 17.885 1.00 90.56 95 ASP A CA 1
ATOM 702 C C . ASP A 1 95 ? -4.407 -2.780 16.609 1.00 90.56 95 ASP A C 1
ATOM 704 O O . ASP A 1 95 ? -5.289 -2.763 15.751 1.00 90.56 95 ASP A O 1
ATOM 708 N N . LEU A 1 96 ? -3.279 -2.083 16.513 1.00 87.75 96 LEU A N 1
ATOM 709 C CA . LEU A 1 96 ? -2.801 -1.290 15.381 1.00 87.75 96 LEU A CA 1
ATOM 710 C C . LEU A 1 96 ? -1.533 -1.903 14.759 1.00 87.75 96 LEU A C 1
ATOM 712 O O . LEU A 1 96 ? -0.791 -1.205 14.068 1.00 87.75 96 LEU A O 1
ATOM 716 N N . SER A 1 97 ? -1.233 -3.179 15.010 1.00 81.38 97 SER A N 1
ATOM 717 C CA . SER A 1 97 ? -0.082 -3.851 14.390 1.00 81.38 97 SER A CA 1
ATOM 718 C C . SER A 1 97 ? -0.123 -3.758 12.856 1.00 81.38 97 SER A C 1
ATOM 720 O O . SER A 1 97 ? -1.188 -3.711 12.243 1.00 81.38 97 SER A O 1
ATOM 722 N N . TYR A 1 98 ? 1.038 -3.689 12.203 1.00 72.12 98 TYR A N 1
ATOM 723 C CA . TYR A 1 98 ? 1.150 -3.537 10.737 1.00 72.12 98 TYR A CA 1
ATOM 724 C C . TYR A 1 98 ? 0.433 -2.310 10.169 1.00 72.12 98 TYR A C 1
ATOM 726 O O . TYR A 1 98 ? 0.015 -2.295 9.009 1.00 72.12 98 TYR A O 1
ATOM 734 N N . THR A 1 99 ? 0.295 -1.266 10.976 1.00 75.38 99 THR A N 1
ATOM 735 C CA . THR A 1 99 ? -0.020 0.075 10.489 1.00 75.38 99 THR A CA 1
ATOM 736 C C . THR A 1 99 ? 1.276 0.881 10.348 1.00 75.38 99 THR A C 1
ATOM 738 O O . THR A 1 99 ? 2.347 0.431 10.761 1.00 75.38 99 THR A O 1
ATOM 741 N N . HIS A 1 100 ? 1.215 2.067 9.741 1.00 70.44 100 HIS A N 1
ATOM 742 C CA . HIS A 1 100 ? 2.380 2.943 9.563 1.00 70.44 100 HIS A CA 1
ATOM 743 C C . HIS A 1 100 ? 2.203 4.245 10.368 1.00 70.44 100 HIS A C 1
ATOM 745 O O . HIS A 1 100 ? 2.205 5.332 9.789 1.00 70.44 100 HIS A O 1
ATOM 751 N N . PRO A 1 101 ? 2.061 4.172 11.707 1.00 70.19 101 PRO A N 1
ATOM 752 C CA . PRO A 1 101 ? 1.779 5.344 12.534 1.00 70.19 101 PRO A CA 1
ATOM 753 C C . PRO A 1 101 ? 2.965 6.321 12.596 1.00 70.19 101 PRO A C 1
ATOM 755 O O . PRO A 1 101 ? 2.786 7.495 12.917 1.00 70.19 101 PRO A O 1
ATOM 758 N N . GLY A 1 102 ? 4.181 5.848 12.292 1.00 73.06 102 GLY A N 1
ATOM 759 C CA . GLY A 1 102 ? 5.430 6.584 12.498 1.00 73.06 102 GLY A CA 1
ATOM 760 C C . GLY A 1 102 ? 5.747 6.809 13.982 1.00 73.06 102 GLY A C 1
ATOM 761 O O . GLY A 1 102 ? 4.902 6.598 14.853 1.00 73.06 102 GLY A O 1
ATOM 762 N N . ASP A 1 103 ? 6.963 7.269 14.285 1.00 74.50 103 ASP A N 1
ATOM 763 C CA . ASP A 1 103 ? 7.409 7.489 15.672 1.00 74.50 103 ASP A CA 1
ATOM 764 C C . ASP A 1 103 ? 6.511 8.484 16.417 1.00 74.50 103 ASP A C 1
ATOM 766 O O . ASP A 1 103 ? 6.155 8.276 17.576 1.00 74.50 103 ASP A O 1
ATOM 770 N N . ALA A 1 104 ? 6.080 9.542 15.725 1.00 78.62 104 ALA A N 1
ATOM 771 C CA . ALA A 1 104 ? 5.164 10.527 16.282 1.00 78.62 104 ALA A CA 1
ATOM 772 C C . ALA A 1 104 ? 3.781 9.924 16.584 1.00 78.62 104 ALA A C 1
ATOM 774 O O . ALA A 1 104 ? 3.206 10.227 17.626 1.00 78.62 104 ALA A O 1
ATOM 775 N N . GLY A 1 105 ? 3.256 9.041 15.724 1.00 82.56 105 GLY A N 1
ATOM 776 C CA . GLY A 1 105 ? 1.996 8.345 15.990 1.00 82.56 105 GLY A CA 1
ATOM 777 C C . GLY A 1 105 ? 2.112 7.386 17.174 1.00 82.56 105 GLY A C 1
ATOM 778 O O . GLY A 1 105 ? 1.240 7.381 18.038 1.00 82.56 105 GLY A O 1
ATOM 779 N N . LEU A 1 106 ? 3.221 6.645 17.288 1.00 81.81 106 LEU A N 1
ATOM 780 C CA . LEU A 1 106 ? 3.505 5.797 18.455 1.00 81.81 106 LEU A CA 1
ATOM 781 C C . LEU A 1 106 ? 3.591 6.618 19.748 1.00 81.81 106 LEU A C 1
ATOM 783 O O . LEU A 1 106 ? 3.037 6.223 20.775 1.00 81.81 106 LEU A O 1
ATOM 787 N N . GLN A 1 107 ? 4.231 7.787 19.689 1.00 84.81 107 GLN A N 1
ATOM 788 C CA . GLN A 1 107 ? 4.291 8.709 20.816 1.00 84.81 107 GLN A CA 1
ATOM 789 C C . GLN A 1 107 ? 2.891 9.191 21.214 1.00 84.81 107 GLN A C 1
ATOM 791 O O . GLN A 1 107 ? 2.578 9.175 22.402 1.00 84.81 107 GLN A O 1
ATOM 796 N N . MET A 1 108 ? 2.028 9.554 20.258 1.00 86.25 108 MET A N 1
ATOM 797 C CA . MET A 1 108 ? 0.636 9.937 20.537 1.00 86.25 108 MET A CA 1
ATOM 798 C C . MET A 1 108 ? -0.158 8.782 21.159 1.00 86.25 108 MET A C 1
ATOM 800 O O . MET A 1 108 ? -0.877 8.978 22.129 1.00 86.25 108 MET A O 1
ATOM 804 N N . LEU A 1 109 ? -0.004 7.558 20.656 1.00 86.25 109 LEU A N 1
ATOM 805 C CA . LEU A 1 109 ? -0.689 6.390 21.219 1.00 86.25 109 LEU A CA 1
ATOM 806 C C . LEU A 1 109 ? -0.267 6.109 22.671 1.00 86.25 109 LEU A C 1
ATOM 808 O O . LEU A 1 109 ? -1.084 5.659 23.471 1.00 86.25 109 LEU A O 1
ATOM 812 N N . SER A 1 110 ? 0.981 6.424 23.038 1.00 83.12 110 SER A N 1
ATOM 813 C CA . SER A 1 110 ? 1.479 6.276 24.413 1.00 83.12 110 SER A CA 1
ATOM 814 C C . SER A 1 110 ? 0.864 7.261 25.417 1.00 83.12 110 SER A C 1
ATOM 816 O O . SER A 1 110 ? 0.979 7.045 26.622 1.00 83.12 110 SER A O 1
ATOM 818 N N . THR A 1 111 ? 0.204 8.330 24.950 1.00 83.00 111 THR A N 1
ATOM 819 C CA . THR A 1 111 ? -0.409 9.343 25.826 1.00 83.00 111 THR A CA 1
ATOM 820 C C . THR A 1 111 ? -1.867 9.052 26.167 1.00 83.00 111 THR A C 1
ATOM 822 O O . THR A 1 111 ? -2.459 9.811 26.935 1.00 83.00 111 THR A O 1
ATOM 825 N N . ILE A 1 112 ? -2.456 7.974 25.631 1.00 80.88 112 ILE A N 1
ATOM 826 C CA . ILE A 1 112 ? -3.868 7.659 25.856 1.00 80.88 112 ILE A CA 1
ATOM 827 C C . ILE A 1 112 ? -4.107 7.423 27.361 1.00 80.88 112 ILE A C 1
ATOM 829 O O . ILE A 1 112 ? -3.525 6.502 27.936 1.00 80.88 112 ILE A O 1
ATOM 833 N N . PRO A 1 113 ? -4.975 8.218 28.016 1.00 65.62 113 PRO A N 1
ATOM 834 C CA . PRO A 1 113 ? -5.136 8.201 29.473 1.00 65.62 113 PRO A CA 1
ATOM 835 C C . PRO A 1 113 ? -5.911 6.986 30.020 1.00 65.62 113 PRO A C 1
ATOM 837 O O . PRO A 1 113 ? -6.197 6.924 31.216 1.00 65.62 113 PRO A O 1
ATOM 840 N N . CYS A 1 114 ? -6.258 6.009 29.179 1.00 59.03 114 CYS A N 1
ATOM 841 C CA . CYS A 1 114 ? -7.032 4.834 29.569 1.00 59.03 114 CYS A CA 1
ATOM 842 C C . CYS A 1 114 ? -6.159 3.848 30.361 1.00 59.03 114 CYS A C 1
ATOM 844 O O . CYS A 1 114 ? -5.405 3.053 29.795 1.00 59.03 114 CYS A O 1
ATOM 846 N N . GLY A 1 115 ? -6.268 3.888 31.692 1.00 54.75 115 GLY A N 1
ATOM 847 C CA . GLY A 1 115 ? -5.637 2.912 32.576 1.00 54.75 115 GLY A CA 1
ATOM 848 C C . GLY A 1 115 ? -5.948 1.480 32.127 1.00 54.75 115 GLY A C 1
ATOM 849 O O . GLY A 1 115 ? -7.107 1.106 32.012 1.00 54.75 115 GLY A O 1
ATOM 850 N N . GLN A 1 116 ? -4.897 0.686 31.904 1.00 58.78 116 GLN A N 1
ATOM 851 C CA . GLN A 1 116 ? -4.925 -0.725 31.476 1.00 58.78 116 GLN A CA 1
ATOM 852 C C . GLN A 1 116 ? -5.213 -1.019 29.993 1.00 58.78 116 GLN A C 1
ATOM 854 O O . GLN A 1 116 ? -5.181 -2.198 29.630 1.00 58.78 116 GLN A O 1
ATOM 859 N N . MET A 1 117 ? -5.422 -0.023 29.121 1.00 77.06 117 MET A N 1
ATOM 860 C CA . MET A 1 117 ? -5.627 -0.311 27.697 1.00 77.06 117 MET A CA 1
ATOM 861 C C . MET A 1 117 ? -4.335 -0.825 27.045 1.00 77.06 117 MET A C 1
ATOM 863 O O . MET A 1 117 ? -3.308 -0.146 27.025 1.00 77.06 117 MET A O 1
ATOM 867 N N . LYS A 1 118 ? -4.383 -2.041 26.499 1.00 82.81 118 LYS A N 1
ATOM 868 C CA . LYS A 1 118 ? -3.283 -2.647 25.748 1.00 82.81 118 LYS A CA 1
ATOM 869 C C . LYS A 1 118 ? -3.336 -2.158 24.309 1.00 82.81 118 LYS A C 1
ATOM 871 O O . LYS A 1 118 ? -4.212 -2.568 23.551 1.00 82.81 118 LYS A O 1
ATOM 876 N N . VAL A 1 119 ? -2.390 -1.300 23.939 1.00 82.19 119 VAL A N 1
ATOM 877 C CA . VAL A 1 119 ? -2.186 -0.900 22.544 1.00 82.19 119 VAL A CA 1
ATOM 878 C C . VAL A 1 119 ? -1.089 -1.767 21.949 1.00 82.19 119 VAL A C 1
ATOM 880 O O . VAL A 1 119 ? 0.065 -1.671 22.361 1.00 82.19 119 VAL A O 1
ATOM 883 N N . ASN A 1 120 ? -1.444 -2.620 20.992 1.00 80.25 120 ASN A N 1
ATOM 884 C CA . ASN A 1 120 ? -0.458 -3.326 20.187 1.00 80.25 120 ASN A CA 1
ATOM 885 C C . ASN A 1 120 ? -0.184 -2.511 18.923 1.00 80.25 120 ASN A C 1
ATOM 887 O O . ASN A 1 120 ? -1.068 -2.354 18.092 1.00 80.25 120 ASN A O 1
ATOM 891 N N . ALA A 1 121 ? 1.032 -1.999 18.774 1.00 68.19 121 ALA A N 1
ATOM 892 C CA . ALA A 1 121 ? 1.507 -1.389 17.532 1.00 68.19 121 ALA A CA 1
ATOM 893 C C . ALA A 1 121 ? 2.782 -2.087 17.025 1.00 68.19 121 ALA A C 1
ATOM 895 O O . ALA A 1 121 ? 3.534 -1.528 16.229 1.00 68.19 121 ALA A O 1
ATOM 896 N N . GLU A 1 122 ? 3.057 -3.304 17.509 1.00 66.56 122 GLU A N 1
ATOM 897 C CA . GLU A 1 122 ? 4.231 -4.062 17.100 1.00 66.56 122 GLU A CA 1
ATOM 898 C C . GLU A 1 122 ? 4.081 -4.557 15.660 1.00 66.56 122 GLU A C 1
ATOM 900 O O . GLU A 1 122 ? 3.154 -5.284 15.302 1.00 66.56 122 GLU A O 1
ATOM 905 N N . ASN A 1 123 ? 5.062 -4.224 14.828 1.00 60.75 123 ASN A N 1
ATOM 906 C CA . ASN A 1 123 ? 5.137 -4.649 13.431 1.00 60.75 123 ASN A CA 1
ATOM 907 C C . ASN A 1 123 ? 5.795 -6.038 13.274 1.00 60.75 123 ASN A C 1
ATOM 909 O O . ASN A 1 123 ? 6.466 -6.304 12.281 1.00 60.75 123 ASN A O 1
ATOM 913 N N . SER A 1 124 ? 5.612 -6.947 14.240 1.00 47.22 124 SER A N 1
ATOM 914 C CA . SER A 1 124 ? 6.463 -8.138 14.445 1.00 47.22 124 SER A CA 1
ATOM 915 C C . SER A 1 124 ? 6.155 -9.394 13.599 1.00 47.22 124 SER A C 1
ATOM 917 O O . SER A 1 124 ? 6.912 -10.357 13.629 1.00 47.22 124 SER A O 1
ATOM 919 N N . SER A 1 125 ? 5.107 -9.397 12.778 1.00 53.91 125 SER A N 1
ATOM 920 C CA . SER A 1 125 ? 4.820 -10.388 11.729 1.00 53.91 125 SER A CA 1
ATOM 921 C C . SER A 1 125 ? 4.783 -9.686 10.374 1.00 53.91 125 SER A C 1
ATOM 923 O O . SER A 1 125 ? 3.756 -9.396 9.764 1.00 53.91 125 SER A O 1
ATOM 925 N N . GLU A 1 126 ? 5.982 -9.404 9.882 1.00 54.56 126 GLU A N 1
ATOM 926 C CA . GLU A 1 126 ? 6.238 -8.846 8.556 1.00 54.56 126 GLU A CA 1
ATOM 927 C C . GLU A 1 126 ? 5.556 -9.647 7.403 1.00 54.56 126 GLU A C 1
ATOM 929 O O . GLU A 1 126 ? 5.487 -9.174 6.265 1.00 54.56 126 GLU A O 1
ATOM 934 N N . SER A 1 127 ? 5.026 -10.847 7.684 1.00 56.12 127 SER A N 1
ATOM 935 C CA . SER A 1 127 ? 4.245 -11.689 6.770 1.00 56.12 127 SER A CA 1
ATOM 936 C C . SER A 1 127 ? 2.808 -11.241 6.534 1.00 56.12 127 SER A C 1
ATOM 938 O O . SER A 1 127 ? 2.286 -11.430 5.430 1.00 56.12 127 SER A O 1
ATOM 940 N N . MET A 1 128 ? 2.176 -10.596 7.516 1.00 61.28 128 MET A N 1
ATOM 941 C CA . MET A 1 128 ? 0.837 -10.026 7.361 1.00 61.28 128 MET A CA 1
ATOM 942 C C . MET A 1 128 ? 0.897 -8.767 6.484 1.00 61.28 128 MET A C 1
ATOM 944 O O . MET A 1 128 ? 0.096 -8.617 5.563 1.00 61.28 128 MET A O 1
ATOM 948 N N . LEU A 1 129 ? 1.925 -7.929 6.683 1.00 65.00 129 LEU A N 1
ATOM 949 C CA . LEU A 1 129 ? 2.199 -6.754 5.848 1.00 65.00 129 LEU A CA 1
ATOM 950 C C . LEU A 1 129 ? 2.405 -7.140 4.379 1.00 65.00 129 LEU A C 1
ATOM 952 O O . LEU A 1 129 ? 1.815 -6.525 3.491 1.00 65.00 129 LEU A O 1
ATOM 956 N N . LYS A 1 130 ? 3.189 -8.196 4.115 1.00 72.19 130 LYS A N 1
ATOM 957 C CA . LYS A 1 130 ? 3.376 -8.705 2.751 1.00 72.19 130 LYS A CA 1
ATOM 958 C C . LYS A 1 130 ? 2.042 -9.097 2.121 1.00 72.19 130 LYS A C 1
ATOM 960 O O . LYS A 1 130 ? 1.763 -8.697 0.998 1.00 72.19 130 LYS A O 1
ATOM 965 N N . ARG A 1 131 ? 1.188 -9.827 2.846 1.00 73.44 131 ARG A N 1
ATOM 966 C CA . ARG A 1 131 ? -0.141 -10.231 2.355 1.00 73.44 131 ARG A CA 1
ATOM 967 C C . ARG A 1 131 ? -1.046 -9.031 2.068 1.00 73.44 131 ARG A C 1
ATOM 969 O O . ARG A 1 131 ? -1.688 -9.011 1.025 1.00 73.44 131 ARG A O 1
ATOM 976 N N . GLY A 1 132 ? -1.047 -8.035 2.953 1.00 74.06 132 GLY A N 1
ATOM 977 C CA . GLY A 1 132 ? -1.798 -6.796 2.769 1.00 74.06 132 GLY A CA 1
ATOM 978 C C . GLY A 1 132 ? -1.359 -6.035 1.520 1.00 74.06 132 GLY A C 1
ATOM 979 O O . GLY A 1 132 ? -2.201 -5.681 0.707 1.00 74.06 132 GLY A O 1
ATOM 980 N N . LEU A 1 133 ? -0.056 -5.836 1.305 1.00 79.25 133 LEU A N 1
ATOM 981 C CA . LEU A 1 133 ? 0.432 -5.094 0.135 1.00 79.25 133 LEU A CA 1
ATOM 982 C C . LEU A 1 133 ? 0.251 -5.851 -1.187 1.00 79.25 133 LEU A C 1
ATOM 984 O O . LEU A 1 133 ? 0.009 -5.224 -2.216 1.00 79.25 133 LEU A O 1
ATOM 988 N N . LYS A 1 134 ? 0.280 -7.191 -1.167 1.00 83.81 134 LYS A N 1
ATOM 989 C CA . LYS A 1 134 ? 0.031 -8.020 -2.358 1.00 83.81 134 LYS A CA 1
ATOM 990 C C . LYS A 1 134 ? -1.329 -7.776 -3.013 1.00 83.81 134 LYS A C 1
ATOM 992 O O . LYS A 1 134 ? -1.439 -7.974 -4.217 1.00 83.81 134 LYS A O 1
ATOM 997 N N . LYS A 1 135 ? -2.345 -7.306 -2.280 1.00 82.75 135 LYS A N 1
ATOM 998 C CA . LYS A 1 135 ? -3.649 -6.965 -2.882 1.00 82.75 135 LYS A CA 1
ATOM 999 C C . LYS A 1 135 ? -3.557 -5.814 -3.892 1.00 82.75 135 LYS A C 1
ATOM 1001 O O . LYS A 1 135 ? -4.393 -5.699 -4.777 1.00 82.75 135 LYS A O 1
ATOM 1006 N N . TYR A 1 136 ? -2.524 -4.983 -3.758 1.00 86.81 136 TYR A N 1
ATOM 1007 C CA . TYR A 1 136 ? -2.223 -3.866 -4.649 1.00 86.81 136 TYR A CA 1
ATOM 1008 C C . TYR A 1 136 ? -1.162 -4.214 -5.687 1.00 86.81 136 TYR A C 1
ATOM 1010 O O 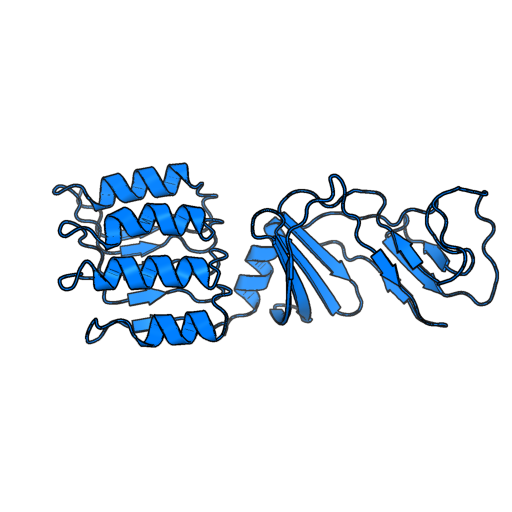. TYR A 1 136 ? -0.597 -3.308 -6.300 1.00 86.81 136 TYR A O 1
ATOM 1018 N N . ALA A 1 137 ? -0.848 -5.502 -5.854 1.00 89.75 137 ALA A N 1
ATOM 1019 C CA . ALA A 1 137 ? 0.122 -5.958 -6.831 1.00 89.75 137 ALA A CA 1
ATOM 1020 C C . ALA A 1 137 ? -0.226 -5.415 -8.219 1.00 89.75 137 ALA A C 1
ATOM 1022 O O . ALA A 1 137 ? -1.284 -5.707 -8.774 1.00 89.75 137 ALA A O 1
ATOM 1023 N N . CYS A 1 138 ? 0.683 -4.629 -8.779 1.00 90.31 138 CYS A N 1
ATOM 1024 C CA . CYS A 1 138 ? 0.551 -4.081 -10.116 1.00 90.31 138 CYS A CA 1
ATOM 1025 C C . CYS A 1 138 ? 1.534 -4.786 -11.053 1.00 90.31 138 CYS A C 1
ATOM 1027 O O . CYS A 1 138 ? 2.732 -4.890 -10.782 1.00 90.31 138 CYS A O 1
ATOM 1029 N N . GLU A 1 139 ? 1.019 -5.281 -12.178 1.00 88.31 139 GLU A N 1
ATOM 1030 C CA . GLU A 1 139 ? 1.855 -5.849 -13.229 1.00 88.31 139 GLU A CA 1
ATOM 1031 C C . GLU A 1 139 ? 2.440 -4.727 -14.085 1.00 88.31 139 GLU A C 1
ATOM 1033 O O . GLU A 1 139 ? 1.748 -4.096 -14.884 1.00 88.31 139 GLU A O 1
ATOM 1038 N N . LEU A 1 140 ? 3.736 -4.484 -13.908 1.00 92.00 140 LEU A N 1
ATOM 1039 C CA . LEU A 1 140 ? 4.471 -3.470 -14.651 1.00 92.00 140 LEU A CA 1
ATOM 1040 C C . LEU A 1 140 ? 5.311 -4.106 -15.761 1.00 92.00 140 LEU A C 1
ATOM 1042 O O . LEU A 1 140 ? 5.894 -5.183 -15.607 1.00 92.00 140 LEU A O 1
ATOM 1046 N N . THR A 1 141 ? 5.416 -3.386 -16.872 1.00 96.12 141 THR A N 1
ATOM 1047 C CA . THR A 1 141 ? 6.401 -3.634 -17.930 1.00 96.12 141 THR A CA 1
ATOM 1048 C C . THR A 1 141 ? 7.181 -2.359 -18.191 1.00 96.12 141 THR A C 1
ATOM 1050 O O . THR A 1 141 ? 6.620 -1.269 -18.104 1.00 96.12 141 THR A O 1
ATOM 1053 N N . LEU A 1 142 ? 8.458 -2.488 -18.526 1.00 97.19 142 LEU A N 1
ATOM 1054 C CA . LEU A 1 142 ? 9.319 -1.361 -18.864 1.00 97.19 142 LEU A CA 1
ATOM 1055 C C . LEU A 1 142 ? 9.035 -0.876 -20.285 1.00 97.19 142 LEU A C 1
ATOM 1057 O O . LEU A 1 142 ? 8.724 -1.679 -21.170 1.00 97.19 142 LEU A O 1
ATOM 1061 N N . ASP A 1 143 ? 9.134 0.433 -20.492 1.00 97.75 143 ASP A N 1
ATOM 1062 C CA . ASP A 1 143 ? 8.855 1.062 -21.775 1.00 97.75 143 ASP A CA 1
ATOM 1063 C C . ASP A 1 143 ? 10.126 1.191 -22.632 1.00 97.75 143 ASP A C 1
ATOM 1065 O O . ASP A 1 143 ? 11.012 1.991 -22.297 1.00 97.75 143 ASP A O 1
ATOM 1069 N N . PRO A 1 144 ? 10.236 0.453 -23.756 1.00 97.62 144 PRO A N 1
ATOM 1070 C CA . PRO A 1 144 ? 11.362 0.582 -24.677 1.00 97.62 144 PRO A CA 1
ATOM 1071 C C . PRO A 1 144 ? 11.515 1.983 -25.266 1.00 97.62 144 PRO A C 1
ATOM 1073 O O . PRO A 1 144 ? 12.623 2.348 -25.657 1.00 97.62 144 PRO A O 1
ATOM 1076 N N . ASP A 1 145 ? 10.442 2.771 -25.325 1.00 97.75 145 ASP A N 1
ATOM 1077 C CA . ASP A 1 145 ? 10.460 4.106 -25.925 1.00 97.75 145 ASP A CA 1
ATOM 1078 C C . ASP A 1 145 ? 11.129 5.140 -25.006 1.00 97.75 145 ASP A C 1
ATOM 1080 O O . ASP A 1 145 ? 11.702 6.118 -25.480 1.00 97.75 145 ASP A O 1
ATOM 1084 N N . THR A 1 146 ? 11.180 4.858 -23.701 1.00 98.06 146 THR A N 1
ATOM 1085 C CA . THR A 1 146 ? 11.890 5.687 -22.709 1.00 98.06 146 THR A CA 1
ATOM 1086 C C . THR A 1 146 ? 13.311 5.195 -22.429 1.00 98.06 146 THR A C 1
ATOM 1088 O O . THR A 1 146 ? 14.165 5.961 -21.984 1.00 98.06 146 THR A O 1
ATOM 1091 N N . ALA A 1 147 ? 13.591 3.912 -22.689 1.00 97.88 147 ALA A N 1
ATOM 1092 C CA . ALA A 1 147 ? 14.819 3.255 -22.258 1.00 97.88 147 ALA A CA 1
ATOM 1093 C C . ALA A 1 147 ? 16.080 3.906 -22.841 1.00 97.88 147 ALA A C 1
ATOM 1095 O O . ALA A 1 147 ? 16.254 4.014 -24.058 1.00 97.88 147 ALA A O 1
ATOM 1096 N N . HIS A 1 148 ? 17.019 4.269 -21.972 1.00 97.94 148 HIS A N 1
ATOM 1097 C CA . HIS A 1 148 ? 18.324 4.740 -22.413 1.00 97.94 148 HIS A CA 1
ATOM 1098 C C . HIS A 1 148 ? 19.026 3.695 -23.296 1.00 97.94 148 HIS A C 1
ATOM 1100 O O . HIS A 1 148 ? 18.993 2.499 -23.014 1.00 97.94 148 HIS A O 1
ATOM 1106 N N . ILE A 1 149 ? 19.758 4.130 -24.325 1.00 97.00 149 ILE A N 1
ATOM 1107 C CA . ILE A 1 149 ? 20.409 3.249 -25.321 1.00 97.00 149 ILE A CA 1
ATOM 1108 C C . ILE A 1 149 ? 21.471 2.289 -24.753 1.00 97.00 149 ILE A C 1
ATOM 1110 O O . ILE A 1 149 ? 22.000 1.452 -25.470 1.00 97.00 149 ILE A O 1
ATOM 1114 N N . ARG A 1 150 ? 21.838 2.428 -23.478 1.00 97.19 150 ARG A N 1
ATOM 1115 C CA . ARG A 1 150 ? 22.736 1.507 -22.749 1.00 97.19 150 ARG A CA 1
ATOM 1116 C C . ARG A 1 150 ? 21.974 0.440 -21.965 1.00 97.19 150 ARG A C 1
ATOM 1118 O O . ARG A 1 150 ? 22.595 -0.327 -21.247 1.00 97.19 150 ARG A O 1
ATOM 1125 N N . LEU A 1 151 ? 20.648 0.436 -22.028 1.00 97.44 151 LEU A N 1
ATOM 1126 C CA . LEU A 1 151 ? 19.808 -0.495 -21.295 1.00 97.44 151 LEU A CA 1
ATOM 1127 C C . LEU A 1 151 ? 19.228 -1.519 -22.255 1.00 97.44 151 LEU A C 1
ATOM 1129 O O . LEU A 1 151 ? 18.540 -1.152 -23.200 1.00 97.44 151 LEU A O 1
ATOM 1133 N N . LEU A 1 152 ? 19.476 -2.796 -21.999 1.00 97.25 152 LEU A N 1
ATOM 1134 C CA . LEU A 1 152 ? 18.876 -3.908 -22.719 1.00 97.25 152 LEU A CA 1
ATOM 1135 C C . LEU A 1 152 ? 17.618 -4.371 -21.981 1.00 97.25 152 LEU A C 1
ATOM 1137 O O . LEU A 1 152 ? 17.697 -4.827 -20.836 1.00 97.25 152 LEU A O 1
ATOM 1141 N N . LEU A 1 153 ? 16.466 -4.266 -22.644 1.00 97.12 153 LEU A N 1
ATOM 1142 C CA . LEU A 1 153 ? 15.209 -4.835 -22.165 1.00 97.12 153 LEU A CA 1
ATOM 1143 C C . LEU A 1 153 ? 15.057 -6.286 -22.635 1.00 97.12 153 LEU A C 1
ATOM 1145 O O . LEU A 1 153 ? 15.370 -6.628 -23.773 1.00 97.12 153 LEU A O 1
ATOM 1149 N N . SER A 1 154 ? 14.572 -7.150 -21.746 1.00 96.44 154 SER A N 1
ATOM 1150 C CA . SER A 1 154 ? 14.378 -8.581 -22.000 1.00 96.44 154 SER A CA 1
ATOM 1151 C C . SER A 1 154 ? 13.200 -9.140 -21.191 1.00 96.44 154 SER A C 1
ATOM 1153 O O . SER A 1 154 ? 12.548 -8.410 -20.442 1.00 96.44 154 SER A O 1
ATOM 1155 N N . GLU A 1 155 ? 12.899 -10.433 -21.370 1.00 94.62 155 GLU A N 1
ATOM 1156 C CA . GLU A 1 155 ? 11.833 -11.147 -20.641 1.00 94.62 155 GLU A CA 1
ATOM 1157 C C . GLU A 1 155 ? 10.462 -10.449 -20.767 1.00 94.62 155 GLU A C 1
ATOM 1159 O O . GLU A 1 155 ? 9.775 -10.192 -19.781 1.00 94.62 155 GLU A O 1
ATOM 1164 N N . GLY A 1 156 ? 10.081 -10.071 -21.994 1.00 94.25 156 GLY A N 1
ATOM 1165 C CA . GLY A 1 156 ? 8.838 -9.326 -22.234 1.00 94.25 156 GLY A CA 1
ATOM 1166 C C . GLY A 1 156 ? 8.833 -7.944 -21.571 1.00 94.25 156 GLY A C 1
ATOM 1167 O O . GLY A 1 156 ? 7.806 -7.509 -21.058 1.00 94.25 156 GLY A O 1
ATOM 1168 N N . ASN A 1 157 ? 9.993 -7.281 -21.545 1.00 96.12 157 ASN A N 1
ATOM 1169 C CA . ASN A 1 157 ? 10.248 -5.993 -20.891 1.00 96.12 157 ASN A CA 1
ATOM 1170 C C . ASN A 1 157 ? 10.054 -6.001 -19.368 1.00 96.12 157 ASN A C 1
ATOM 1172 O O . ASN A 1 157 ? 9.844 -4.950 -18.767 1.00 96.12 157 ASN A O 1
ATOM 1176 N N . LYS A 1 158 ? 10.141 -7.165 -18.720 1.00 94.94 158 LYS A N 1
ATOM 1177 C CA . LYS A 1 158 ? 10.155 -7.254 -17.252 1.00 94.94 158 LYS A CA 1
ATOM 1178 C C . LYS A 1 158 ? 11.563 -7.179 -16.671 1.00 94.94 158 LYS A C 1
ATOM 1180 O O . LYS A 1 158 ? 11.711 -6.985 -15.469 1.00 94.94 158 LYS A O 1
ATOM 1185 N N . LYS A 1 159 ? 12.601 -7.291 -17.501 1.00 95.56 159 LYS A N 1
ATOM 1186 C CA . LYS A 1 159 ? 13.999 -7.236 -17.073 1.00 95.56 159 LYS A CA 1
ATOM 1187 C C . LYS A 1 159 ? 14.780 -6.197 -17.852 1.00 95.56 159 LYS A C 1
ATOM 1189 O O . LYS A 1 159 ? 14.667 -6.123 -19.074 1.00 95.56 159 LYS A O 1
ATOM 1194 N N . VAL A 1 160 ? 15.605 -5.442 -17.135 1.00 96.19 160 VAL A N 1
ATOM 1195 C CA . VAL A 1 160 ? 16.521 -4.446 -17.681 1.00 96.19 160 VAL A CA 1
ATOM 1196 C C . VAL A 1 160 ? 17.933 -4.678 -17.170 1.00 96.19 160 VAL A C 1
ATOM 1198 O O . VAL A 1 160 ? 18.160 -4.886 -15.977 1.00 96.19 160 VAL A O 1
ATOM 1201 N N . MET A 1 161 ? 18.889 -4.630 -18.086 1.00 96.06 161 MET A N 1
ATOM 1202 C CA . MET A 1 161 ? 20.310 -4.773 -17.802 1.00 96.06 161 MET A CA 1
ATOM 1203 C C . MET A 1 161 ? 21.071 -3.608 -18.416 1.00 96.06 161 MET A C 1
ATOM 1205 O O . MET A 1 161 ? 20.745 -3.166 -19.515 1.00 96.06 161 MET A O 1
ATOM 1209 N N . TRP A 1 162 ? 22.077 -3.103 -17.711 1.00 96.94 162 TRP A N 1
ATOM 1210 C CA . TRP A 1 162 ? 23.016 -2.169 -18.315 1.00 96.94 162 TRP A CA 1
ATOM 1211 C C . TRP A 1 162 ? 24.017 -2.921 -19.193 1.00 96.94 162 TRP A C 1
ATOM 1213 O O . TRP A 1 162 ? 24.614 -3.893 -18.740 1.00 96.94 162 TRP A O 1
ATOM 1223 N N . GLU A 1 163 ? 24.254 -2.420 -20.402 1.00 95.81 163 GLU A N 1
ATOM 1224 C CA . GLU A 1 163 ? 25.172 -2.997 -21.382 1.00 95.81 163 GLU A CA 1
ATOM 1225 C C . GLU A 1 163 ? 26.232 -1.995 -21.860 1.00 95.81 163 GLU A C 1
ATOM 1227 O O . GLU A 1 163 ? 25.981 -0.799 -22.070 1.00 95.81 163 GLU A O 1
ATOM 1232 N N . SER A 1 164 ? 27.449 -2.504 -22.085 1.00 92.50 164 SER A N 1
ATOM 1233 C CA . SER A 1 164 ? 28.536 -1.723 -22.686 1.00 92.50 164 SER A CA 1
ATOM 1234 C C . SER A 1 164 ? 28.323 -1.485 -24.179 1.00 92.50 164 SER A C 1
ATOM 1236 O O . SER A 1 164 ? 28.904 -0.553 -24.734 1.00 92.50 164 SER A O 1
ATOM 1238 N N . GLU A 1 165 ? 27.477 -2.278 -24.825 1.00 94.50 165 GLU A N 1
ATOM 1239 C CA . GLU A 1 165 ? 27.077 -2.065 -26.211 1.00 94.50 165 GLU A CA 1
ATOM 1240 C C . GLU A 1 165 ? 25.815 -1.205 -26.291 1.00 94.50 165 GLU A C 1
ATOM 1242 O O . GLU A 1 165 ? 24.914 -1.283 -25.449 1.00 94.50 165 GLU A O 1
ATOM 1247 N N . LYS A 1 166 ? 25.758 -0.342 -27.309 1.00 94.88 166 LYS A N 1
ATOM 1248 C CA . LYS A 1 166 ? 24.586 0.506 -27.551 1.00 94.88 166 LYS A CA 1
ATOM 1249 C C . LYS A 1 166 ? 23.485 -0.316 -28.214 1.00 94.88 166 LYS A C 1
ATOM 1251 O O . LYS A 1 166 ? 23.708 -0.947 -29.242 1.00 94.88 166 LYS A O 1
ATOM 1256 N N . GLN A 1 167 ? 22.292 -0.244 -27.647 1.00 95.00 167 GLN A N 1
ATOM 1257 C CA . GLN A 1 167 ? 21.096 -0.892 -28.157 1.00 95.00 167 GLN A CA 1
ATOM 1258 C C . GLN A 1 167 ? 20.498 -0.083 -29.313 1.00 95.00 167 GLN A C 1
ATOM 1260 O O . GLN A 1 167 ? 20.520 1.150 -29.306 1.00 95.00 167 GLN A O 1
ATOM 1265 N N . SER A 1 168 ? 19.961 -0.780 -30.313 1.00 94.50 168 SER A N 1
ATOM 1266 C CA . SER A 1 168 ? 19.369 -0.174 -31.512 1.00 94.50 168 SER A CA 1
ATOM 1267 C C . SER A 1 168 ? 17.883 0.130 -31.316 1.00 94.50 168 SER A C 1
ATOM 1269 O O . SER A 1 168 ? 17.028 -0.485 -31.952 1.00 94.50 168 SER A O 1
ATOM 1271 N N . TYR A 1 169 ? 17.566 1.064 -30.421 1.00 94.50 169 TYR A N 1
ATOM 1272 C CA . TYR A 1 169 ? 16.194 1.548 -30.271 1.00 94.50 169 TYR A CA 1
ATOM 1273 C C . TYR A 1 169 ? 15.848 2.621 -31.317 1.00 94.50 169 TYR A C 1
ATOM 1275 O O . TYR A 1 169 ? 16.730 3.400 -31.689 1.00 94.50 169 TYR A O 1
ATOM 1283 N N . PRO A 1 170 ? 14.583 2.702 -31.778 1.00 94.81 170 PRO A N 1
ATOM 1284 C CA . PRO A 1 170 ? 14.107 3.827 -32.580 1.00 94.81 170 PRO A CA 1
ATOM 1285 C C . PRO A 1 170 ? 14.263 5.157 -31.837 1.00 94.81 170 PRO A C 1
ATOM 1287 O O . PRO A 1 170 ? 14.173 5.202 -30.607 1.00 94.81 170 PRO A O 1
ATOM 1290 N N . ASP A 1 171 ? 14.466 6.244 -32.575 1.00 94.44 171 ASP A N 1
ATOM 1291 C CA . ASP A 1 171 ? 14.468 7.574 -31.969 1.00 94.44 171 ASP A CA 1
ATOM 1292 C C . ASP A 1 171 ? 13.087 7.899 -31.380 1.00 94.44 171 ASP A C 1
ATOM 1294 O O . ASP A 1 171 ? 12.060 7.551 -31.971 1.00 94.44 171 ASP A O 1
ATOM 1298 N N . HIS A 1 172 ? 13.064 8.510 -30.197 1.00 97.06 172 HIS A N 1
ATOM 1299 C CA . HIS A 1 172 ? 11.829 8.807 -29.474 1.00 97.06 172 HIS A CA 1
ATOM 1300 C C . HIS A 1 172 ? 12.026 10.009 -28.538 1.00 97.06 172 HIS A C 1
ATOM 1302 O O . HIS A 1 172 ? 13.032 10.048 -27.829 1.00 97.06 172 HIS A O 1
ATOM 1308 N N . PRO A 1 173 ? 11.083 10.972 -28.488 1.00 96.81 173 PRO A N 1
ATOM 1309 C CA . PRO A 1 173 ? 11.234 12.190 -27.687 1.00 96.81 173 PRO A CA 1
ATOM 1310 C C . PRO A 1 173 ? 11.352 11.933 -26.179 1.00 96.81 173 PRO A C 1
ATOM 1312 O O . PRO A 1 173 ? 12.023 12.693 -25.489 1.00 96.81 173 PRO A O 1
ATOM 1315 N N . ASP A 1 174 ? 10.747 10.855 -25.677 1.00 96.1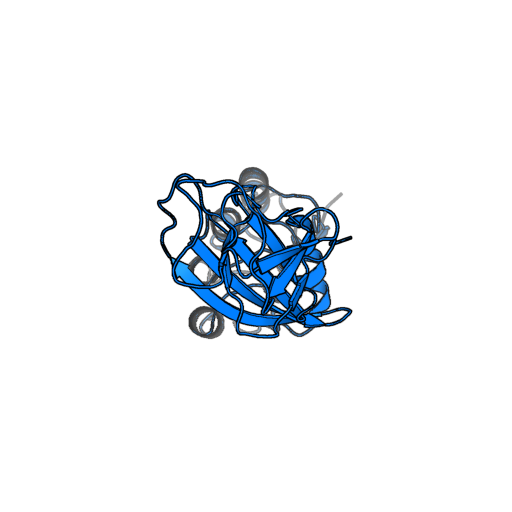2 174 ASP A N 1
ATOM 1316 C CA . ASP A 1 174 ? 10.766 10.512 -24.246 1.00 96.12 174 ASP A CA 1
ATOM 1317 C C . ASP A 1 174 ? 11.972 9.646 -23.840 1.00 96.12 174 ASP A C 1
ATOM 1319 O O . ASP A 1 174 ? 12.060 9.173 -22.704 1.00 96.12 174 ASP A O 1
ATOM 1323 N N . ARG A 1 175 ? 12.903 9.388 -24.7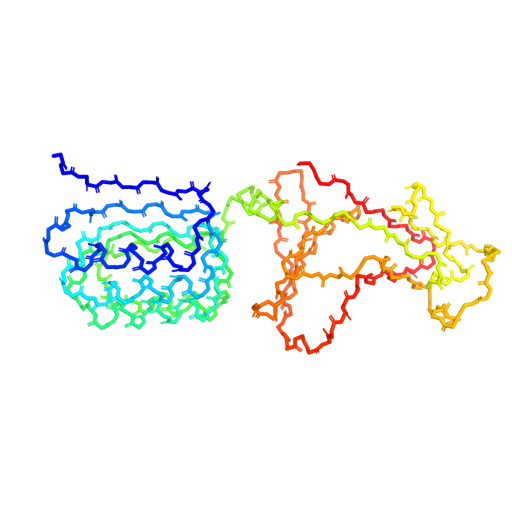68 1.00 97.56 175 ARG A N 1
ATOM 1324 C CA . ARG A 1 175 ? 14.066 8.541 -24.510 1.00 97.56 175 ARG A CA 1
ATOM 1325 C C . ARG A 1 175 ? 15.079 9.266 -23.636 1.00 97.56 175 ARG A C 1
ATOM 1327 O O . ARG A 1 175 ? 15.568 10.334 -23.990 1.00 97.56 175 ARG A O 1
ATOM 1334 N N . PHE A 1 176 ? 15.491 8.629 -22.543 1.00 97.50 176 PHE A N 1
ATOM 1335 C CA . PHE A 1 176 ? 16.615 9.131 -21.759 1.00 97.50 176 PHE A CA 1
ATOM 1336 C C . PHE A 1 176 ? 17.925 9.026 -22.549 1.00 97.50 176 PHE A C 1
ATOM 1338 O O . PHE A 1 176 ? 18.276 7.962 -23.061 1.00 97.50 176 PHE A O 1
ATOM 1345 N N . ASP A 1 177 ? 18.690 10.111 -22.589 1.00 94.12 177 ASP A N 1
ATOM 1346 C CA . ASP A 1 177 ? 19.936 10.244 -23.357 1.00 94.12 177 ASP A CA 1
ATOM 1347 C C . ASP A 1 177 ? 21.170 10.562 -22.489 1.00 94.12 177 ASP A C 1
ATOM 1349 O O . ASP A 1 177 ? 22.301 10.317 -22.913 1.00 94.12 177 ASP A O 1
ATOM 1353 N N . VAL A 1 178 ? 20.964 11.065 -21.265 1.00 93.19 178 VAL A N 1
ATOM 1354 C CA . VAL A 1 178 ? 22.045 11.387 -20.315 1.00 93.19 178 VAL A CA 1
ATOM 1355 C C . VAL A 1 178 ? 22.335 10.235 -19.352 1.00 93.19 178 VAL A C 1
ATOM 1357 O O . VAL A 1 178 ? 23.477 9.787 -19.234 1.00 93.19 178 VAL A O 1
ATOM 1360 N N . TRP A 1 179 ? 21.320 9.770 -18.620 1.00 94.31 179 TRP A N 1
ATOM 1361 C CA . TRP A 1 179 ? 21.482 8.774 -17.559 1.00 94.31 179 TRP A CA 1
ATOM 1362 C C . TRP A 1 179 ? 20.836 7.441 -17.954 1.00 94.31 179 TRP A C 1
ATOM 1364 O O . TRP A 1 179 ? 19.748 7.461 -18.531 1.00 94.31 179 TRP A O 1
ATOM 1374 N N . PRO A 1 180 ? 21.436 6.280 -17.610 1.00 96.19 180 PRO A N 1
ATOM 1375 C CA . PRO A 1 180 ? 20.830 4.974 -17.859 1.00 96.19 180 PRO A CA 1
ATOM 1376 C C . PRO A 1 180 ? 19.572 4.758 -17.008 1.00 96.19 180 PRO A C 1
ATOM 1378 O O . PRO A 1 180 ? 19.624 4.209 -15.906 1.00 96.19 180 PRO A O 1
ATOM 1381 N N . GLN A 1 181 ? 18.440 5.217 -17.533 1.00 97.44 181 GLN A N 1
ATOM 1382 C CA . GLN A 1 181 ? 17.128 5.142 -16.902 1.00 97.44 181 GLN A CA 1
ATOM 1383 C C . GLN A 1 181 ? 16.085 4.595 -17.881 1.00 97.44 181 GLN A C 1
ATOM 1385 O O . GLN A 1 181 ? 16.274 4.621 -19.100 1.00 97.44 181 GLN A O 1
ATOM 1390 N N . VAL A 1 182 ? 14.995 4.072 -17.329 1.00 97.75 182 VAL A N 1
ATOM 1391 C CA . VAL A 1 182 ? 13.817 3.597 -18.061 1.00 97.75 182 VAL A CA 1
ATOM 1392 C C . VAL A 1 182 ? 12.578 3.752 -17.177 1.00 97.75 182 VAL A C 1
ATOM 1394 O O . VAL A 1 182 ? 12.673 3.596 -15.957 1.00 97.75 182 VAL A O 1
ATOM 1397 N N . LEU A 1 183 ? 11.428 4.067 -17.775 1.00 97.50 183 LEU A N 1
ATOM 1398 C CA . LEU A 1 183 ? 10.138 4.141 -17.083 1.00 97.50 183 LEU A CA 1
ATOM 1399 C C . LEU A 1 183 ? 9.303 2.874 -17.303 1.00 97.50 183 LEU A C 1
ATOM 1401 O O . LEU A 1 183 ? 9.535 2.103 -18.237 1.00 97.50 183 LEU A O 1
ATOM 1405 N N . SER A 1 184 ? 8.301 2.661 -16.452 1.00 96.56 184 SER A N 1
ATOM 1406 C CA . SER A 1 184 ? 7.205 1.741 -16.741 1.00 96.56 184 SER A CA 1
ATOM 1407 C C . SER A 1 184 ? 6.354 2.268 -17.894 1.00 96.56 184 SER A C 1
ATOM 1409 O O . SER A 1 184 ? 6.161 3.470 -18.036 1.00 96.56 184 SER A O 1
ATOM 1411 N N . ARG A 1 185 ? 5.793 1.356 -18.687 1.00 95.88 185 ARG A N 1
ATOM 1412 C CA . ARG A 1 185 ? 4.839 1.684 -19.753 1.00 95.88 185 ARG A CA 1
ATOM 1413 C C . ARG A 1 185 ? 3.476 2.090 -19.192 1.00 95.88 185 ARG A C 1
ATOM 1415 O O . ARG A 1 185 ? 2.798 2.944 -19.747 1.00 95.88 185 ARG A O 1
ATOM 1422 N N . GLN A 1 186 ? 3.052 1.454 -18.104 1.00 94.00 186 GLN A N 1
ATOM 1423 C CA . GLN A 1 186 ? 1.799 1.768 -17.425 1.00 94.00 186 GLN A CA 1
ATOM 1424 C C . GLN A 1 186 ? 2.015 2.899 -16.406 1.00 94.00 186 GLN A C 1
ATOM 1426 O O . GLN A 1 186 ? 3.009 2.852 -15.666 1.00 94.00 186 GLN A O 1
ATOM 1431 N N . PRO A 1 187 ? 1.095 3.878 -16.314 1.00 92.38 187 PRO A N 1
ATOM 1432 C CA . PRO A 1 187 ? 1.086 4.824 -15.209 1.00 92.38 187 PRO A CA 1
ATOM 1433 C C . PRO A 1 187 ? 0.654 4.129 -13.910 1.00 92.38 187 PRO A C 1
ATOM 1435 O O . PRO A 1 187 ? -0.169 3.215 -13.902 1.00 92.38 187 PRO A O 1
ATOM 1438 N N . LEU A 1 188 ? 1.192 4.601 -12.791 1.00 91.31 188 LEU A N 1
ATOM 1439 C CA . LEU A 1 188 ? 0.828 4.190 -11.443 1.00 91.31 188 LEU A CA 1
ATOM 1440 C C . LEU A 1 188 ? -0.444 4.932 -11.020 1.00 91.31 188 LEU A C 1
ATOM 1442 O O . LEU A 1 188 ? -0.442 6.162 -10.874 1.00 91.31 188 LEU A O 1
ATOM 1446 N N . THR A 1 189 ? -1.521 4.184 -10.798 1.00 86.62 189 THR A N 1
ATOM 1447 C CA . THR A 1 189 ? -2.838 4.698 -10.399 1.00 86.62 189 THR A CA 1
ATOM 1448 C C . THR A 1 189 ? -3.227 4.204 -9.010 1.00 86.62 189 THR A C 1
ATOM 1450 O O . THR A 1 189 ? -2.947 3.058 -8.670 1.00 86.62 189 THR A O 1
ATOM 1453 N N . GLY A 1 190 ? -3.916 5.043 -8.229 1.00 87.12 190 GLY A N 1
ATOM 1454 C CA . GLY A 1 190 ? -4.417 4.677 -6.900 1.00 87.12 190 GLY A CA 1
ATOM 1455 C C . GLY A 1 190 ? -3.318 4.163 -5.966 1.00 87.12 190 GLY A C 1
ATOM 1456 O O . GLY A 1 190 ? -2.316 4.849 -5.742 1.00 87.12 190 GLY A O 1
ATOM 1457 N N . ARG A 1 191 ? -3.526 2.954 -5.436 1.00 88.50 191 ARG A N 1
ATOM 1458 C CA . ARG A 1 191 ? -2.544 2.204 -4.649 1.00 88.50 191 ARG A CA 1
ATOM 1459 C C . ARG A 1 191 ? -1.909 1.128 -5.515 1.00 88.50 191 ARG A C 1
ATOM 1461 O O . ARG A 1 191 ? -2.618 0.356 -6.154 1.00 88.50 191 ARG A O 1
ATOM 1468 N N . CYS A 1 192 ? -0.585 1.077 -5.539 1.00 91.38 192 CYS A N 1
ATOM 1469 C CA . CYS A 1 192 ? 0.153 0.143 -6.384 1.00 91.38 192 CYS A CA 1
ATOM 1470 C C . CYS A 1 192 ? 1.398 -0.342 -5.652 1.00 91.38 192 CYS A C 1
ATOM 1472 O O . CYS A 1 192 ? 2.167 0.445 -5.099 1.00 91.38 192 CYS A O 1
ATOM 1474 N N . TYR A 1 193 ? 1.561 -1.659 -5.632 1.00 92.19 193 TYR A N 1
ATOM 1475 C CA . TYR A 1 193 ? 2.669 -2.372 -5.033 1.00 92.19 193 TYR A CA 1
ATOM 1476 C C . TYR A 1 193 ? 3.397 -3.211 -6.084 1.00 92.19 193 TYR A C 1
ATOM 1478 O O . TYR A 1 193 ? 2.778 -4.011 -6.783 1.00 92.19 193 TYR A O 1
ATOM 1486 N N . TRP A 1 194 ? 4.716 -3.071 -6.180 1.00 93.12 194 TRP A N 1
ATOM 1487 C CA . TRP A 1 194 ? 5.538 -3.924 -7.038 1.00 93.12 194 TRP A CA 1
ATOM 1488 C C . TRP A 1 194 ? 6.844 -4.314 -6.349 1.00 93.12 194 TRP A C 1
ATOM 1490 O O . TRP A 1 194 ? 7.346 -3.612 -5.470 1.00 93.12 194 TRP A O 1
ATOM 1500 N N . GLU A 1 195 ? 7.406 -5.448 -6.756 1.00 92.25 195 GLU A N 1
ATOM 1501 C CA . GLU A 1 195 ? 8.661 -5.981 -6.232 1.00 92.25 195 GLU A CA 1
ATOM 1502 C C . GLU A 1 195 ? 9.687 -6.121 -7.362 1.00 92.25 195 GLU A C 1
ATOM 1504 O O . GLU A 1 195 ? 9.349 -6.451 -8.499 1.00 92.25 195 GLU A O 1
ATOM 1509 N N . CYS A 1 196 ? 10.959 -5.916 -7.033 1.00 88.75 196 CYS A N 1
ATOM 1510 C CA . CYS A 1 196 ? 12.094 -6.186 -7.907 1.00 88.75 196 CYS A CA 1
ATOM 1511 C C . CYS A 1 196 ? 12.931 -7.348 -7.347 1.00 88.75 196 CYS A C 1
ATOM 1513 O O . CYS A 1 196 ? 13.105 -7.462 -6.131 1.00 88.75 196 CYS A O 1
ATOM 1515 N N . ILE A 1 197 ? 13.542 -8.161 -8.221 1.00 80.00 197 ILE A N 1
ATOM 1516 C CA . ILE A 1 197 ? 14.399 -9.310 -7.842 1.00 80.00 197 ILE A CA 1
ATOM 1517 C C . ILE A 1 197 ? 15.579 -8.889 -6.948 1.00 80.00 197 ILE A C 1
ATOM 1519 O O . ILE A 1 197 ? 16.071 -9.682 -6.144 1.00 80.00 197 ILE A O 1
ATOM 1523 N N . SER A 1 198 ? 15.979 -7.616 -6.990 1.00 69.19 198 SER A N 1
ATOM 1524 C CA . SER A 1 198 ? 16.925 -7.008 -6.044 1.00 69.19 198 SER A CA 1
ATOM 1525 C C . SER A 1 198 ? 16.415 -6.931 -4.593 1.00 69.19 198 SER A C 1
ATOM 1527 O O . SER A 1 198 ? 17.077 -6.323 -3.754 1.00 69.19 198 SER A O 1
ATOM 1529 N N . ARG A 1 199 ? 15.278 -7.571 -4.278 1.00 81.88 199 ARG A N 1
ATOM 1530 C CA . ARG A 1 199 ? 14.632 -7.619 -2.960 1.00 81.88 199 ARG A CA 1
ATOM 1531 C C . ARG A 1 199 ? 14.148 -6.256 -2.480 1.00 81.88 199 ARG A C 1
ATOM 1533 O O . ARG A 1 199 ? 14.192 -5.975 -1.285 1.00 81.88 199 ARG A O 1
ATOM 1540 N N . VAL A 1 200 ? 13.686 -5.414 -3.398 1.00 90.56 200 VAL A N 1
ATOM 1541 C CA . VAL A 1 200 ? 13.064 -4.128 -3.065 1.00 90.56 200 VAL A CA 1
ATOM 1542 C C . VAL A 1 200 ? 11.597 -4.182 -3.457 1.00 90.56 200 VAL A C 1
ATOM 1544 O O . VAL A 1 200 ? 11.280 -4.496 -4.600 1.00 90.56 200 VAL A O 1
ATOM 1547 N N . GLY A 1 201 ? 10.721 -3.894 -2.502 1.00 91.88 201 GLY A N 1
ATOM 1548 C CA . GLY A 1 201 ? 9.293 -3.706 -2.704 1.00 91.88 201 GLY A CA 1
ATOM 1549 C C . GLY A 1 201 ? 8.983 -2.222 -2.622 1.00 91.88 201 GLY A C 1
ATOM 1550 O O . GLY A 1 201 ? 9.513 -1.532 -1.751 1.00 91.88 201 GLY A O 1
ATOM 1551 N N . VAL A 1 202 ? 8.147 -1.728 -3.519 1.00 92.88 202 VAL A N 1
ATOM 1552 C CA . VAL A 1 202 ? 7.749 -0.324 -3.560 1.00 92.88 202 VAL A CA 1
ATOM 1553 C C . VAL A 1 202 ? 6.237 -0.264 -3.498 1.00 92.88 202 VAL A C 1
ATOM 1555 O O . VAL A 1 202 ? 5.558 -0.936 -4.268 1.00 92.88 202 VAL A O 1
ATOM 1558 N N . TYR A 1 203 ? 5.721 0.519 -2.558 1.00 90.88 203 TYR A N 1
ATOM 1559 C CA . TYR A 1 203 ? 4.300 0.770 -2.386 1.00 90.88 203 TYR A CA 1
ATOM 1560 C C . TYR A 1 203 ? 4.026 2.256 -2.553 1.00 90.88 203 TYR A C 1
ATOM 1562 O O . TYR A 1 203 ? 4.597 3.085 -1.843 1.00 90.88 203 TYR A O 1
ATOM 1570 N N . LEU A 1 204 ? 3.137 2.579 -3.478 1.00 90.19 204 LEU A N 1
ATOM 1571 C CA . LEU A 1 204 ? 2.600 3.911 -3.664 1.00 90.19 204 LEU A CA 1
ATOM 1572 C C . LEU A 1 204 ? 1.171 3.947 -3.132 1.00 90.19 204 LEU A C 1
ATOM 1574 O O . LEU A 1 204 ? 0.344 3.152 -3.568 1.00 90.19 204 LEU A O 1
ATOM 1578 N N . ASP A 1 205 ? 0.878 4.917 -2.270 1.00 86.81 205 ASP A N 1
ATOM 1579 C CA . ASP A 1 205 ? -0.480 5.318 -1.917 1.00 86.81 205 ASP A CA 1
ATOM 1580 C C . ASP A 1 205 ? -0.690 6.768 -2.350 1.00 86.81 205 ASP A C 1
ATOM 1582 O O . ASP A 1 205 ? -0.250 7.707 -1.678 1.00 86.81 205 ASP A O 1
ATOM 1586 N N . ARG A 1 206 ? -1.335 6.958 -3.506 1.00 84.62 206 ARG A N 1
ATOM 1587 C CA . ARG A 1 206 ? -1.588 8.303 -4.032 1.00 84.62 206 ARG A CA 1
ATOM 1588 C C . ARG A 1 206 ? -2.541 9.118 -3.174 1.00 84.62 206 ARG A C 1
ATOM 1590 O O . ARG A 1 206 ? -2.362 10.327 -3.081 1.00 84.62 206 ARG A O 1
ATOM 1597 N N . GLU A 1 207 ? -3.533 8.476 -2.568 1.00 79.31 207 GLU A N 1
ATOM 1598 C CA . GLU A 1 207 ? -4.548 9.160 -1.765 1.00 79.31 207 GLU A CA 1
ATOM 1599 C C . GLU A 1 207 ? -3.945 9.688 -0.464 1.00 79.31 207 GLU A C 1
ATOM 1601 O O . GLU A 1 207 ? -4.217 10.818 -0.062 1.00 79.31 207 GLU A O 1
ATOM 1606 N N . ALA A 1 208 ? -3.078 8.888 0.161 1.00 74.56 208 ALA A N 1
ATOM 1607 C CA . ALA A 1 208 ? -2.333 9.289 1.347 1.00 74.56 208 ALA A CA 1
ATOM 1608 C C . ALA A 1 208 ? -1.099 10.154 1.028 1.00 74.56 208 ALA A C 1
ATOM 1610 O O . ALA A 1 208 ? -0.482 10.697 1.945 1.00 74.56 208 ALA A O 1
ATOM 1611 N N . GLY A 1 209 ? -0.712 10.272 -0.248 1.00 82.19 209 GLY A N 1
ATOM 1612 C CA . GLY A 1 209 ? 0.493 10.988 -0.664 1.00 82.19 209 GLY A CA 1
ATOM 1613 C C . GLY A 1 209 ? 1.772 10.344 -0.127 1.00 82.19 209 GLY A C 1
ATOM 1614 O O . GLY A 1 209 ? 2.675 11.048 0.321 1.00 82.19 209 GLY A O 1
ATOM 1615 N N . SER A 1 210 ? 1.845 9.011 -0.112 1.00 83.75 210 SER A N 1
ATOM 1616 C CA . SER A 1 210 ? 2.987 8.283 0.450 1.00 83.75 210 SER A CA 1
ATOM 1617 C C . SER A 1 210 ? 3.636 7.335 -0.558 1.00 83.75 210 SER A C 1
ATOM 1619 O O . SER A 1 210 ? 2.960 6.668 -1.342 1.00 83.75 210 SER A O 1
ATOM 1621 N N . LEU A 1 211 ? 4.968 7.272 -0.527 1.00 89.25 211 LEU A N 1
ATOM 1622 C CA . LEU A 1 211 ? 5.784 6.333 -1.295 1.00 89.25 211 LEU A CA 1
ATOM 1623 C C . LEU A 1 211 ? 6.713 5.593 -0.335 1.00 89.25 211 LEU A C 1
ATOM 1625 O O . LEU A 1 211 ? 7.635 6.187 0.224 1.00 89.25 211 LEU A O 1
ATOM 1629 N N . SER A 1 212 ? 6.468 4.302 -0.150 1.00 87.75 212 SER A N 1
ATOM 1630 C CA . SER A 1 212 ? 7.167 3.462 0.818 1.00 87.75 212 SER A CA 1
ATOM 1631 C C . SER A 1 212 ? 8.036 2.416 0.130 1.00 87.75 212 SER A C 1
ATOM 1633 O O . SER A 1 212 ? 7.622 1.773 -0.832 1.00 87.75 212 SER A O 1
ATOM 1635 N N . PHE A 1 213 ? 9.239 2.226 0.657 1.00 90.44 213 PHE A N 1
ATOM 1636 C CA . PHE A 1 213 ? 10.212 1.245 0.201 1.00 90.44 213 PHE A CA 1
ATOM 1637 C C . PHE A 1 213 ? 10.398 0.176 1.268 1.00 90.44 213 PHE A C 1
ATOM 1639 O O . PHE A 1 213 ? 10.524 0.481 2.455 1.00 90.44 213 PHE A O 1
ATOM 1646 N N . TYR A 1 214 ? 10.474 -1.075 0.832 1.00 88.12 214 TYR A N 1
ATOM 1647 C CA . TYR A 1 214 ? 10.626 -2.244 1.684 1.00 88.12 214 TYR A CA 1
ATOM 1648 C C . TYR A 1 214 ? 11.757 -3.125 1.172 1.00 88.12 214 TYR A C 1
ATOM 1650 O O . TYR A 1 214 ? 11.968 -3.257 -0.033 1.00 88.12 214 TYR A O 1
ATOM 1658 N N . ARG A 1 215 ? 12.453 -3.789 2.087 1.00 88.50 215 ARG A N 1
ATOM 1659 C CA . ARG A 1 215 ? 13.280 -4.948 1.776 1.00 88.50 215 ARG A CA 1
ATOM 1660 C C . ARG A 1 215 ? 12.391 -6.184 1.769 1.00 88.50 215 ARG A C 1
ATOM 1662 O O . ARG A 1 215 ? 11.699 -6.451 2.747 1.00 88.50 215 ARG A O 1
ATOM 1669 N N . VAL A 1 216 ? 12.444 -6.942 0.682 1.00 87.38 216 VAL A N 1
ATOM 1670 C CA . VAL A 1 216 ? 11.650 -8.155 0.477 1.00 87.38 216 VAL A CA 1
ATOM 1671 C C . VAL A 1 216 ? 12.453 -9.387 0.884 1.00 87.38 216 VAL A C 1
ATOM 1673 O O . VAL A 1 216 ? 13.519 -9.669 0.335 1.00 87.38 216 VAL A O 1
ATOM 1676 N N . SER A 1 217 ? 11.907 -10.160 1.813 1.00 82.50 217 SER A N 1
ATOM 1677 C CA . SER A 1 217 ? 12.336 -11.523 2.135 1.00 82.50 217 SER A CA 1
ATOM 1678 C C . SER A 1 217 ? 11.227 -12.508 1.751 1.00 82.50 217 SER A C 1
ATOM 1680 O O . SER A 1 217 ? 10.133 -12.091 1.358 1.00 82.50 217 SER A O 1
ATOM 1682 N N . SER A 1 218 ? 11.494 -13.819 1.823 1.00 75.94 218 SER A N 1
ATOM 1683 C CA . SER A 1 218 ? 10.569 -14.866 1.347 1.00 75.94 218 SER A CA 1
ATOM 1684 C C . SER A 1 218 ? 9.142 -14.656 1.854 1.00 75.94 218 SER A C 1
ATOM 1686 O O . SER A 1 218 ? 8.220 -14.507 1.050 1.00 75.94 218 SER A O 1
ATOM 1688 N N . ASP A 1 219 ? 9.000 -14.475 3.164 1.00 71.75 219 ASP A N 1
ATOM 1689 C CA . ASP A 1 219 ? 7.695 -14.346 3.807 1.00 71.75 219 ASP A CA 1
ATOM 1690 C C . ASP A 1 219 ? 7.464 -12.969 4.407 1.00 71.75 219 ASP A C 1
ATOM 1692 O O . ASP A 1 219 ? 6.444 -12.772 5.046 1.00 71.75 219 ASP A O 1
ATOM 1696 N N . THR A 1 220 ? 8.386 -12.021 4.235 1.00 73.38 220 THR A N 1
ATOM 1697 C CA . THR A 1 220 ? 8.365 -10.786 5.015 1.00 73.38 220 THR A CA 1
ATOM 1698 C C . THR A 1 220 ? 8.743 -9.537 4.230 1.00 73.38 220 THR A C 1
ATOM 1700 O O . THR A 1 220 ? 9.496 -9.604 3.256 1.00 73.38 220 THR A O 1
ATOM 1703 N N . LEU A 1 221 ? 8.199 -8.394 4.656 1.00 80.38 221 LEU A N 1
ATOM 1704 C CA . LEU A 1 221 ? 8.607 -7.063 4.214 1.00 80.38 221 LEU A CA 1
ATOM 1705 C C . LEU A 1 221 ? 9.145 -6.266 5.398 1.00 80.38 221 LEU A C 1
ATOM 1707 O O . LEU A 1 221 ? 8.407 -5.979 6.337 1.00 80.38 221 LEU A O 1
ATOM 1711 N N . THR A 1 222 ? 10.404 -5.854 5.314 1.00 80.81 222 THR A N 1
ATOM 1712 C CA . THR A 1 222 ? 10.998 -4.927 6.279 1.00 80.81 222 THR A CA 1
ATOM 1713 C C . THR A 1 222 ? 10.915 -3.520 5.703 1.00 80.81 222 THR A C 1
ATOM 1715 O O . THR A 1 222 ? 11.464 -3.261 4.631 1.00 80.81 222 THR A O 1
ATOM 1718 N N . HIS A 1 223 ? 10.227 -2.606 6.384 1.00 81.94 223 HIS A N 1
ATOM 1719 C CA . HIS A 1 223 ? 10.167 -1.200 5.975 1.00 81.94 223 HIS A CA 1
ATOM 1720 C C . HIS A 1 223 ? 11.570 -0.580 5.949 1.00 81.94 223 HIS A C 1
ATOM 1722 O O . HIS 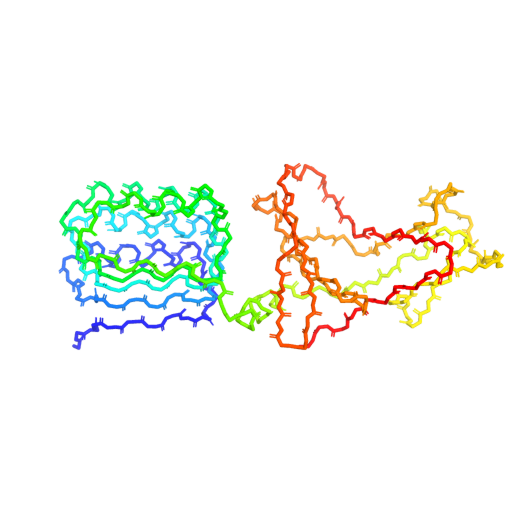A 1 223 ? 12.373 -0.799 6.854 1.00 81.94 223 HIS A O 1
ATOM 1728 N N . LEU A 1 224 ? 11.880 0.151 4.879 1.00 82.94 224 LEU A N 1
ATOM 1729 C CA . LEU A 1 224 ? 13.141 0.874 4.724 1.00 82.94 224 LEU A CA 1
ATOM 1730 C C . LEU A 1 224 ? 12.929 2.372 4.908 1.00 82.94 224 LEU A C 1
ATOM 1732 O O . LEU A 1 224 ? 13.663 3.012 5.658 1.00 82.94 224 LEU A O 1
ATOM 1736 N N . HIS A 1 225 ? 11.966 2.941 4.183 1.00 81.44 225 HIS A N 1
ATOM 1737 C CA . HIS A 1 225 ? 11.706 4.374 4.217 1.00 81.44 225 HIS A CA 1
ATOM 1738 C C . HIS A 1 225 ? 10.345 4.718 3.612 1.00 81.44 225 HIS A C 1
ATOM 1740 O O . HIS A 1 225 ? 9.881 4.016 2.716 1.00 81.44 225 HIS A O 1
ATOM 1746 N N . THR A 1 226 ? 9.746 5.830 4.045 1.00 81.81 226 THR A N 1
ATOM 1747 C CA . THR A 1 226 ? 8.545 6.410 3.426 1.00 81.81 226 THR A CA 1
ATOM 1748 C C . THR A 1 226 ? 8.778 7.884 3.149 1.00 81.81 226 THR A C 1
ATOM 1750 O O . THR A 1 226 ? 9.136 8.638 4.051 1.00 81.81 226 THR A O 1
ATOM 1753 N N . PHE A 1 227 ? 8.523 8.293 1.911 1.00 83.50 227 PHE A N 1
ATOM 1754 C CA . PHE A 1 227 ? 8.418 9.693 1.531 1.00 83.50 227 PHE A CA 1
ATOM 1755 C C . PHE A 1 227 ? 6.957 10.121 1.567 1.00 83.50 227 PHE A C 1
ATOM 1757 O O . PHE A 1 227 ? 6.082 9.378 1.123 1.00 83.50 227 PHE A O 1
ATOM 1764 N N . TYR A 1 228 ? 6.719 11.338 2.043 1.00 79.44 228 TYR A N 1
ATOM 1765 C CA . TYR A 1 228 ? 5.414 11.983 2.000 1.00 79.44 228 TYR A CA 1
ATOM 1766 C C . TYR A 1 228 ? 5.470 13.142 1.015 1.00 79.44 228 TYR A C 1
ATOM 1768 O O . TYR A 1 228 ? 6.372 13.978 1.088 1.00 79.44 228 TYR A O 1
ATOM 1776 N N . THR A 1 229 ? 4.534 13.180 0.077 1.00 79.38 229 THR A N 1
ATOM 1777 C CA . THR A 1 229 ? 4.464 14.223 -0.943 1.00 79.38 229 THR A CA 1
ATOM 1778 C C . THR A 1 229 ? 3.052 14.363 -1.495 1.00 79.38 229 THR A C 1
ATOM 1780 O O . THR A 1 229 ? 2.278 13.407 -1.537 1.00 79.38 229 THR A O 1
ATOM 1783 N N . THR A 1 230 ? 2.719 15.561 -1.964 1.00 79.62 230 THR A N 1
ATOM 1784 C CA . THR A 1 230 ? 1.482 15.794 -2.706 1.00 79.62 230 THR A CA 1
ATOM 1785 C C . THR A 1 230 ? 1.714 15.393 -4.157 1.00 79.62 230 THR A C 1
ATOM 1787 O O . THR A 1 230 ? 2.423 16.077 -4.891 1.00 79.62 230 THR A O 1
ATOM 1790 N N . LEU A 1 231 ? 1.123 14.278 -4.581 1.00 77.31 231 LEU A N 1
ATOM 1791 C CA . LEU A 1 231 ? 1.238 13.791 -5.955 1.00 77.31 231 LEU A CA 1
ATOM 1792 C C . LEU A 1 231 ? 0.226 14.520 -6.844 1.00 77.31 231 LEU A C 1
ATOM 1794 O O . LEU A 1 231 ? -0.894 14.051 -7.032 1.00 77.31 231 LEU A O 1
ATOM 1798 N N . THR A 1 232 ? 0.614 15.693 -7.350 1.00 76.38 232 THR A N 1
ATOM 1799 C CA . THR A 1 232 ? -0.226 16.528 -8.230 1.00 76.38 232 THR A CA 1
ATOM 1800 C C . THR A 1 232 ? -0.185 16.102 -9.694 1.00 76.38 232 THR A C 1
ATOM 1802 O O . THR A 1 232 ? -1.022 16.547 -10.475 1.00 76.38 232 THR A O 1
ATOM 1805 N N . ASP A 1 233 ? 0.783 15.265 -10.070 1.00 78.44 233 ASP A N 1
ATOM 1806 C CA . ASP A 1 233 ? 0.938 14.798 -11.442 1.00 78.44 233 ASP A CA 1
ATOM 1807 C C . ASP A 1 233 ? -0.205 13.864 -11.843 1.00 78.44 233 ASP A C 1
ATOM 1809 O O . ASP A 1 233 ? -0.490 12.862 -11.168 1.00 78.44 233 ASP A O 1
ATOM 1813 N N . GLU A 1 234 ? -0.811 14.175 -12.992 1.00 78.44 234 GLU A N 1
ATOM 1814 C CA . GLU A 1 234 ? -1.884 13.388 -13.607 1.00 78.44 234 GLU A CA 1
ATOM 1815 C C . GLU A 1 234 ? -1.433 11.937 -13.837 1.00 78.44 234 GLU A C 1
ATOM 1817 O O . GLU A 1 234 ? -2.150 10.991 -13.514 1.00 78.44 234 GLU A O 1
ATOM 1822 N N . HIS A 1 235 ? -0.186 11.759 -14.286 1.00 84.62 235 HIS A N 1
ATOM 1823 C CA . HIS A 1 235 ? 0.420 10.460 -14.557 1.00 84.62 235 HIS A CA 1
ATOM 1824 C C . HIS A 1 235 ? 1.795 10.370 -13.886 1.00 84.62 235 HIS A C 1
ATOM 1826 O O . HIS A 1 235 ? 2.668 11.199 -14.115 1.00 84.62 235 HIS A O 1
ATOM 1832 N N . LEU A 1 236 ? 1.985 9.345 -13.055 1.00 90.31 236 LEU A N 1
ATOM 1833 C CA . LEU A 1 236 ? 3.246 9.023 -12.380 1.00 90.31 236 LEU A CA 1
ATOM 1834 C C . LEU A 1 236 ? 3.682 7.658 -12.886 1.00 90.31 236 LEU A C 1
ATOM 1836 O O . LEU A 1 236 ? 2.852 6.758 -12.951 1.00 90.31 236 LEU A O 1
ATOM 1840 N N . TYR A 1 237 ? 4.957 7.489 -13.206 1.00 93.81 237 TYR A N 1
ATOM 1841 C CA . TYR A 1 237 ? 5.497 6.236 -13.731 1.00 93.81 237 TYR A CA 1
ATOM 1842 C C . TYR A 1 237 ? 6.562 5.689 -12.786 1.00 93.81 237 TYR A C 1
ATOM 1844 O O . TYR A 1 237 ? 7.264 6.452 -12.119 1.00 93.81 237 TYR A O 1
ATOM 1852 N N . ALA A 1 238 ? 6.701 4.365 -12.725 1.00 93.94 238 ALA A N 1
ATOM 1853 C CA . ALA A 1 238 ? 7.807 3.761 -11.996 1.00 93.94 238 ALA A CA 1
ATOM 1854 C C . ALA A 1 238 ? 9.095 3.960 -12.803 1.00 93.94 238 ALA A C 1
ATOM 1856 O O . ALA A 1 238 ? 9.191 3.500 -13.937 1.00 93.94 238 ALA A O 1
ATOM 1857 N N . GLY A 1 239 ? 10.083 4.642 -12.227 1.00 93.88 239 GLY A N 1
ATOM 1858 C CA . GLY A 1 239 ? 11.397 4.827 -12.840 1.00 93.88 239 GLY A CA 1
ATOM 1859 C C . GLY A 1 239 ? 12.430 3.853 -12.284 1.00 93.88 239 GLY A C 1
ATOM 1860 O O . GLY A 1 239 ? 12.497 3.635 -11.073 1.00 93.88 239 GLY A O 1
ATOM 1861 N N . VAL A 1 240 ? 13.269 3.295 -13.157 1.00 93.50 240 VAL A N 1
ATOM 1862 C CA . VAL A 1 240 ? 14.417 2.462 -12.774 1.00 93.50 240 VAL A CA 1
ATOM 1863 C C . VAL A 1 240 ? 15.691 3.075 -13.344 1.00 93.50 240 VAL A C 1
ATOM 1865 O O . VAL A 1 240 ? 15.847 3.182 -14.558 1.00 93.50 240 VAL A O 1
ATOM 1868 N N . GLY A 1 241 ? 16.614 3.458 -12.461 1.00 93.31 241 GLY A N 1
ATOM 1869 C CA . GLY A 1 241 ? 17.966 3.889 -12.819 1.00 93.31 241 GLY A CA 1
ATOM 1870 C C . GLY A 1 241 ? 18.989 2.788 -12.552 1.00 93.31 241 GLY A C 1
ATOM 1871 O O . GLY A 1 241 ? 18.924 2.123 -11.517 1.00 93.31 241 GLY A O 1
ATOM 1872 N N . LEU A 1 242 ? 19.932 2.591 -13.475 1.00 93.12 242 LEU A N 1
ATOM 1873 C CA . LEU A 1 242 ? 20.954 1.550 -13.374 1.00 93.12 242 LEU A CA 1
ATOM 1874 C C . LEU A 1 242 ? 22.367 2.133 -13.410 1.00 93.12 242 LEU A C 1
ATOM 1876 O O . LEU A 1 242 ? 22.708 2.956 -14.260 1.00 93.12 242 LEU A O 1
ATOM 1880 N N . TRP A 1 243 ? 23.215 1.619 -12.523 1.00 91.88 243 TRP A N 1
ATOM 1881 C CA . TRP A 1 243 ? 24.660 1.787 -12.624 1.00 91.88 243 TRP A CA 1
ATOM 1882 C C . TRP A 1 243 ? 25.256 0.789 -13.630 1.00 91.88 243 TRP A C 1
ATOM 1884 O O . TRP A 1 243 ? 24.643 -0.250 -13.901 1.00 91.88 243 TRP A O 1
ATOM 1894 N N . PRO A 1 244 ? 26.452 1.071 -14.183 1.00 91.75 244 PRO A N 1
ATOM 1895 C CA . PRO A 1 244 ? 27.124 0.149 -15.089 1.00 91.75 244 PRO A CA 1
ATOM 1896 C C . PRO A 1 244 ? 27.264 -1.266 -14.512 1.00 91.75 244 PRO A C 1
ATOM 1898 O O . PRO A 1 244 ? 27.729 -1.441 -13.388 1.00 91.75 244 PRO A O 1
ATOM 1901 N N . GLY A 1 245 ? 26.854 -2.270 -15.290 1.00 88.88 245 GLY A N 1
ATOM 1902 C CA . GLY A 1 245 ? 26.890 -3.688 -14.910 1.00 88.88 245 GLY A CA 1
ATOM 1903 C C . GLY A 1 245 ? 25.749 -4.160 -13.999 1.00 88.88 245 GLY A C 1
ATOM 1904 O O . GLY A 1 245 ? 25.710 -5.335 -13.638 1.00 88.88 245 GLY A O 1
ATOM 1905 N N . CYS A 1 246 ? 24.810 -3.288 -13.614 1.00 92.25 246 CYS A N 1
ATOM 1906 C CA . CYS A 1 246 ? 23.648 -3.688 -12.821 1.00 92.25 246 CYS A CA 1
ATOM 1907 C C . CYS A 1 246 ? 22.538 -4.320 -13.674 1.00 92.25 246 CYS A C 1
ATOM 1909 O O . CYS A 1 246 ? 22.440 -4.126 -14.886 1.00 92.25 246 CYS A O 1
ATOM 1911 N N . THR A 1 247 ? 21.656 -5.065 -13.009 1.00 93.81 247 THR A N 1
ATOM 1912 C CA . THR A 1 247 ? 20.446 -5.657 -13.592 1.00 93.81 247 THR A CA 1
ATOM 1913 C C . THR A 1 247 ? 19.295 -5.514 -12.610 1.00 93.81 247 THR A C 1
ATOM 1915 O O . THR A 1 247 ? 19.484 -5.669 -11.403 1.00 93.81 247 THR A O 1
ATOM 1918 N N . VAL A 1 248 ? 18.101 -5.250 -13.128 1.00 93.56 248 VAL A N 1
ATOM 1919 C CA . VAL A 1 248 ? 16.854 -5.227 -12.364 1.00 93.56 248 VAL A CA 1
ATOM 1920 C C . VAL A 1 248 ? 15.815 -6.044 -13.122 1.00 93.56 248 VAL A C 1
ATOM 1922 O O . VAL A 1 248 ? 15.667 -5.893 -14.332 1.00 93.56 248 VAL A O 1
ATOM 1925 N N . SER A 1 249 ? 15.074 -6.885 -12.406 1.00 93.19 249 SER A N 1
ATOM 1926 C CA . SER A 1 249 ? 13.894 -7.562 -12.947 1.00 93.19 249 SER A CA 1
ATOM 1927 C C . SER A 1 249 ? 12.691 -7.281 -12.063 1.00 93.19 249 SER A C 1
ATOM 1929 O O . SER A 1 249 ? 12.803 -7.364 -10.840 1.00 93.19 249 SER A O 1
ATOM 1931 N N . LEU A 1 250 ? 11.559 -6.983 -12.687 1.00 92.19 250 LEU A N 1
ATOM 1932 C CA . LEU A 1 250 ? 10.254 -6.855 -12.053 1.00 92.19 250 LEU A CA 1
ATOM 1933 C C . LEU A 1 250 ? 9.717 -8.254 -11.733 1.00 92.19 250 LEU A C 1
ATOM 1935 O O . LEU A 1 250 ? 9.697 -9.136 -12.594 1.00 92.19 250 LEU A O 1
ATOM 1939 N N . CYS A 1 251 ? 9.310 -8.466 -10.487 1.00 87.94 251 CYS A N 1
ATOM 1940 C CA . CYS A 1 251 ? 8.762 -9.733 -10.027 1.00 87.94 251 CYS A CA 1
ATOM 1941 C C . CYS A 1 251 ? 7.292 -9.871 -10.425 1.00 87.94 251 CYS A C 1
ATOM 1943 O O . CYS A 1 251 ? 6.532 -8.904 -10.417 1.00 87.94 251 CYS A O 1
ATOM 1945 N N . GLN A 1 252 ? 6.872 -11.108 -10.684 1.00 83.06 252 GLN A N 1
ATOM 1946 C CA . GLN A 1 252 ? 5.457 -11.448 -10.680 1.00 83.06 252 GLN A CA 1
ATOM 1947 C C . GLN A 1 252 ? 5.029 -11.718 -9.238 1.00 83.06 252 GLN A C 1
ATOM 1949 O O . GLN A 1 252 ? 5.555 -12.621 -8.587 1.00 83.06 252 GLN A O 1
ATOM 1954 N N . ILE A 1 253 ? 4.098 -10.913 -8.740 1.00 80.38 253 ILE A N 1
ATOM 1955 C CA . ILE A 1 253 ? 3.555 -11.066 -7.396 1.00 80.38 253 ILE A CA 1
ATOM 1956 C C . ILE A 1 253 ? 2.332 -11.979 -7.493 1.00 80.38 253 ILE A C 1
ATOM 1958 O O . ILE A 1 253 ? 1.340 -11.619 -8.119 1.00 80.38 253 ILE A O 1
ATOM 1962 N N . THR A 1 254 ? 2.438 -13.171 -6.904 1.00 64.19 254 THR A N 1
ATOM 1963 C CA . THR A 1 254 ? 1.353 -14.161 -6.776 1.00 64.19 254 THR A CA 1
ATOM 1964 C C . THR A 1 254 ? 0.765 -14.173 -5.377 1.00 64.19 254 THR A C 1
ATOM 1966 O O . THR A 1 254 ? 1.572 -14.070 -4.411 1.00 64.19 254 THR A O 1
#

Secondary structure (DSSP, 8-state):
----EEE-TTS---HHHHHHHHHHHHSTT----EEE-TT---HHHHHHHHHHHHTSTT---SEEE-TTS--BHHHHHHHHHHHHH-TT----EEE-TT-B-HHHHHHHHTT---TT-EEE-----HHHHHHHHHTTB----B-TTT--TTEEEETTTTEEEE-SSPP-PPP-TT---SSSEEEEEEEE-SEEEEEETTTEEEEEETTTTEEEEEEE-SS-EEEEEEEE-----S-EEEEEE--TT-EEEBPP--

Organism: NCBI:txid278164